Protein AF-X1F2R1-F1 (afdb_monomer)

InterPro domains:
  IPR001034 DeoR-type HTH domain [PF08220] (138-181)
  IPR036388 Winged helix-like DNA-binding domain superfamily [G3DSA:1.10.10.10] (135-193)
  IPR036390 Winged helix DNA-binding domain superfamily [SSF46785] (124-193)
  IPR038475 RecG, C-terminal domain superfamily [G3DSA:3.30.565.60] (49-121)

Secondary structure (DSSP, 8-state):
----EEEEEETTTEEEEEE---HHHHHHHHHHHHHS---TT-------EE-----SS-TTGGGS------SSHHHHHHHHHTTS-SSTT-HHHHHHHHHHHTTPPPPEEEEETTEEEEE--S-S--HHHHHHTT--HHHHHHHHHHHHHS-B-HHHHHHHHT--HHHHHHHHHHHHHTTSEEEE-SSTTT-EEEE-------

Solvent-accessible surface area (backbone atoms only — not comparable to full-atom values): 12188 Å² total; per-residue (Å²): 133,87,83,55,61,53,75,48,76,43,97,80,80,40,77,48,74,50,74,67,59,64,78,79,51,42,60,57,53,49,46,51,68,69,70,48,88,71,57,89,86,68,54,59,62,68,53,72,45,87,70,60,79,71,77,94,62,56,68,76,46,50,68,41,97,51,87,62,81,68,90,51,59,68,63,52,46,52,38,33,78,70,63,78,40,91,57,83,51,44,60,55,34,49,51,35,50,54,24,51,76,70,66,28,42,62,64,44,68,45,82,52,96,60,10,43,32,40,36,41,48,86,52,62,79,40,72,68,56,38,46,73,73,71,46,53,73,68,57,49,52,49,52,53,46,27,71,76,65,58,44,45,34,67,66,56,51,20,66,75,66,74,52,55,71,68,58,39,50,55,54,53,48,52,38,36,75,67,58,53,29,36,84,44,64,93,44,92,92,51,47,30,32,30,70,44,73,74,75,76,79,125

Structure (mmCIF, N/CA/C/O backbone):
data_AF-X1F2R1-F1
#
_entry.id   AF-X1F2R1-F1
#
loop_
_atom_site.group_PDB
_atom_site.id
_atom_site.type_symbol
_atom_site.label_atom_id
_atom_site.label_alt_id
_atom_site.label_comp_id
_atom_site.label_asym_id
_atom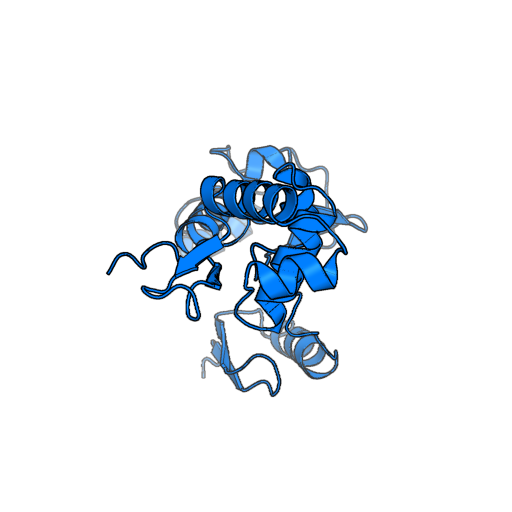_site.label_entity_id
_atom_site.label_seq_id
_atom_site.pdbx_PDB_ins_code
_atom_site.Cartn_x
_atom_site.Cartn_y
_atom_site.Cartn_z
_atom_site.occupancy
_atom_site.B_iso_or_equiv
_atom_site.auth_seq_id
_atom_site.auth_comp_id
_atom_site.auth_asym_id
_atom_site.auth_atom_id
_atom_site.pdbx_PDB_model_num
ATOM 1 N N . LYS A 1 1 ? 10.571 -26.160 -29.462 1.00 36.78 1 LYS A N 1
ATOM 2 C CA . LYS A 1 1 ? 9.268 -26.197 -28.751 1.00 36.78 1 LYS A CA 1
ATOM 3 C C . LYS A 1 1 ? 9.351 -25.134 -27.657 1.00 36.78 1 LYS A C 1
ATOM 5 O O . LYS A 1 1 ? 10.224 -25.232 -26.813 1.00 36.78 1 LYS A O 1
ATOM 10 N N . ASN A 1 2 ? 8.596 -24.044 -27.810 1.00 36.34 2 ASN A N 1
ATOM 11 C CA . ASN A 1 2 ? 8.693 -22.807 -27.026 1.00 36.34 2 ASN A CA 1
ATOM 12 C C . ASN A 1 2 ? 8.153 -22.998 -25.597 1.00 36.34 2 ASN A C 1
ATOM 14 O O . ASN A 1 2 ? 6.954 -22.850 -25.378 1.00 36.34 2 ASN A O 1
ATOM 18 N N . GLU A 1 3 ? 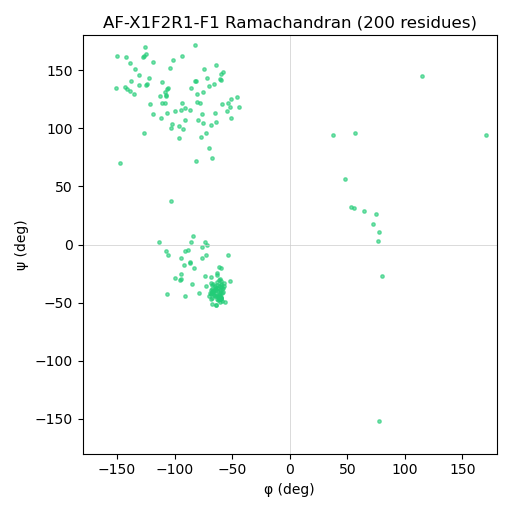9.015 -23.265 -24.620 1.00 43.28 3 GLU A N 1
ATOM 19 C CA . GLU A 1 3 ? 8.673 -23.108 -23.198 1.00 43.28 3 GLU A CA 1
ATOM 20 C C . GLU A 1 3 ? 8.830 -21.630 -22.808 1.00 43.28 3 GLU A C 1
ATOM 22 O O . GLU A 1 3 ? 9.797 -21.224 -22.175 1.00 43.28 3 GLU A O 1
ATOM 27 N N . LYS A 1 4 ? 7.914 -20.783 -23.294 1.00 48.12 4 LYS A N 1
ATOM 28 C CA . LYS A 1 4 ? 7.954 -19.321 -23.086 1.00 48.12 4 LYS A CA 1
ATOM 29 C C . LYS A 1 4 ? 7.283 -18.863 -21.786 1.00 48.12 4 LYS A C 1
ATOM 31 O O . LYS A 1 4 ? 7.526 -17.745 -21.342 1.00 48.12 4 LYS A O 1
ATOM 36 N N . ASN A 1 5 ? 6.478 -19.729 -21.171 1.00 46.34 5 ASN A N 1
ATOM 37 C CA . ASN A 1 5 ? 5.732 -19.442 -19.951 1.00 46.34 5 ASN A CA 1
ATOM 38 C C . ASN A 1 5 ? 5.868 -20.626 -18.995 1.00 46.34 5 ASN A C 1
ATOM 40 O O . ASN A 1 5 ? 5.624 -21.765 -19.394 1.00 46.34 5 ASN A O 1
ATOM 44 N N . ILE A 1 6 ? 6.231 -20.352 -17.743 1.00 50.81 6 ILE A N 1
ATOM 45 C CA . ILE A 1 6 ? 6.282 -21.362 -16.685 1.00 50.81 6 ILE A CA 1
ATOM 46 C C . ILE A 1 6 ? 5.162 -21.041 -15.698 1.00 50.81 6 ILE A C 1
ATOM 48 O O . ILE A 1 6 ? 5.100 -19.938 -15.151 1.00 50.81 6 ILE A O 1
ATOM 52 N N . LYS A 1 7 ? 4.266 -22.010 -15.497 1.00 43.06 7 LYS A N 1
ATOM 53 C CA . LYS A 1 7 ? 3.193 -21.961 -14.501 1.00 43.06 7 LYS A CA 1
ATOM 54 C C . LYS A 1 7 ? 3.523 -22.910 -13.366 1.00 43.06 7 LYS A C 1
ATOM 56 O O . LYS A 1 7 ? 3.789 -24.084 -13.614 1.00 43.06 7 LYS A O 1
ATOM 61 N N . LEU A 1 8 ? 3.482 -22.411 -12.136 1.00 49.03 8 LEU A N 1
ATOM 62 C CA . LEU A 1 8 ? 3.702 -23.214 -10.939 1.00 49.03 8 LEU A CA 1
ATOM 63 C C . LEU A 1 8 ? 2.704 -22.834 -9.851 1.00 49.03 8 LEU A C 1
ATOM 65 O O . LEU A 1 8 ? 2.400 -21.664 -9.632 1.00 49.03 8 LEU A O 1
ATOM 69 N N . ARG A 1 9 ? 2.222 -23.852 -9.139 1.00 41.81 9 ARG A N 1
ATOM 70 C CA . ARG A 1 9 ? 1.360 -23.693 -7.971 1.00 41.81 9 ARG A CA 1
ATOM 71 C C . ARG A 1 9 ? 2.226 -23.756 -6.718 1.00 41.81 9 ARG A C 1
ATOM 73 O O . ARG A 1 9 ? 2.659 -24.831 -6.308 1.00 41.81 9 ARG A O 1
ATOM 80 N N . LEU A 1 10 ? 2.509 -22.595 -6.143 1.00 47.06 10 LEU A N 1
ATOM 81 C CA . LEU A 1 10 ? 3.280 -22.455 -4.914 1.00 47.06 10 LEU A CA 1
ATOM 82 C C . LEU A 1 10 ? 2.372 -22.695 -3.703 1.00 47.06 10 LEU A C 1
ATOM 84 O O . LEU A 1 10 ? 1.213 -22.279 -3.682 1.00 47.06 10 LEU A O 1
ATOM 88 N N . ARG A 1 11 ? 2.908 -23.378 -2.683 1.00 40.41 11 ARG A N 1
ATOM 89 C CA . ARG A 1 11 ? 2.150 -23.779 -1.482 1.00 40.41 11 ARG A CA 1
ATOM 90 C C . ARG A 1 11 ? 1.634 -22.588 -0.663 1.00 40.41 11 ARG A C 1
ATOM 92 O O . ARG A 1 11 ? 0.630 -22.743 0.019 1.00 40.41 11 ARG A O 1
ATOM 99 N N . THR A 1 12 ? 2.303 -21.439 -0.740 1.00 36.34 12 THR A N 1
ATOM 100 C CA . THR A 1 12 ? 1.985 -20.207 0.005 1.00 36.34 12 THR A CA 1
ATOM 101 C C . THR A 1 12 ? 1.354 -19.137 -0.899 1.00 36.34 12 THR A C 1
ATOM 103 O O . THR A 1 12 ? 0.316 -18.567 -0.582 1.00 36.34 12 THR A O 1
ATOM 106 N N . LEU A 1 13 ? 1.896 -18.963 -2.108 1.00 34.78 13 LEU A N 1
ATOM 107 C CA . LEU A 1 13 ? 1.536 -17.871 -3.022 1.00 34.78 13 LEU A CA 1
ATOM 108 C C . LEU A 1 13 ? 0.401 -18.179 -4.021 1.00 34.78 13 LEU A C 1
ATOM 110 O O . LEU A 1 13 ? -0.013 -17.279 -4.751 1.00 34.78 13 LEU A O 1
ATOM 114 N N . GLY A 1 14 ? -0.112 -19.412 -4.081 1.00 47.28 14 GLY A N 1
ATOM 115 C CA . GLY A 1 14 ? -1.098 -19.811 -5.093 1.00 47.28 14 GLY A CA 1
ATOM 116 C C . GLY A 1 14 ? -0.468 -20.081 -6.467 1.00 47.28 14 GLY A C 1
ATOM 117 O O . GLY A 1 14 ? 0.673 -20.530 -6.553 1.00 47.28 14 GLY A O 1
ATOM 118 N N . GLU A 1 15 ? -1.214 -19.885 -7.558 1.00 35.72 15 GLU A N 1
ATOM 119 C CA . GLU A 1 15 ? -0.719 -20.127 -8.923 1.00 35.72 15 GLU A CA 1
ATOM 120 C C . GLU A 1 15 ? 0.008 -18.886 -9.460 1.00 35.72 15 GLU A C 1
ATOM 122 O O . GLU A 1 15 ? -0.591 -17.825 -9.626 1.00 35.72 15 GLU A O 1
ATOM 127 N N . VAL A 1 16 ? 1.311 -19.013 -9.711 1.00 42.41 16 VAL A N 1
ATOM 128 C CA . VAL A 1 16 ? 2.155 -17.945 -10.254 1.00 42.41 16 VAL A CA 1
ATOM 129 C C . VAL A 1 16 ? 2.514 -18.300 -11.695 1.00 42.41 16 VAL A C 1
ATOM 131 O O . VAL A 1 16 ? 3.087 -19.358 -11.969 1.00 42.41 16 VAL A O 1
ATOM 134 N N . GLU A 1 17 ? 2.162 -17.411 -12.624 1.00 39.84 17 GLU A N 1
ATOM 135 C CA . GLU A 1 17 ? 2.524 -17.514 -14.038 1.00 39.84 17 GLU A CA 1
ATOM 136 C C . GLU A 1 17 ? 3.603 -16.481 -14.364 1.00 39.84 17 GLU A C 1
ATOM 138 O O . GLU A 1 17 ? 3.353 -15.275 -14.353 1.00 39.84 17 GLU A O 1
ATOM 143 N N . LEU A 1 18 ? 4.805 -16.960 -14.681 1.00 41.75 18 LEU A N 1
ATOM 144 C CA . LEU A 1 18 ? 5.893 -16.114 -15.158 1.00 41.75 18 LEU A CA 1
ATOM 145 C C . LEU A 1 18 ? 5.888 -16.132 -16.686 1.00 41.75 18 LEU A C 1
ATOM 147 O O . LEU A 1 18 ? 6.106 -17.177 -17.309 1.00 41.75 18 LEU A O 1
ATOM 151 N N . LYS A 1 19 ? 5.629 -14.966 -17.284 1.00 37.22 19 LYS A N 1
ATOM 152 C CA . LYS A 1 19 ? 5.654 -14.773 -18.737 1.00 37.22 19 LYS A CA 1
ATOM 153 C C . LYS A 1 19 ? 6.976 -14.129 -19.137 1.00 37.22 19 LYS A C 1
ATOM 155 O O . LYS A 1 19 ? 7.235 -12.994 -18.759 1.00 37.22 19 LYS A O 1
ATOM 160 N N . TYR A 1 20 ? 7.771 -14.878 -19.904 1.00 45.19 20 TYR A N 1
ATOM 161 C CA . TYR A 1 20 ? 9.087 -14.509 -20.436 1.00 45.19 20 TYR A CA 1
ATOM 162 C C . TYR A 1 20 ? 10.142 -14.086 -19.403 1.00 45.19 20 TYR A C 1
ATOM 164 O O . TYR A 1 20 ? 10.301 -12.918 -19.063 1.00 45.19 20 TYR A O 1
ATOM 172 N N . ILE A 1 21 ? 10.964 -15.059 -19.014 1.00 43.41 21 ILE A N 1
ATOM 173 C CA . ILE A 1 21 ? 12.257 -14.850 -18.356 1.00 43.41 21 ILE A CA 1
ATOM 174 C C . ILE A 1 21 ? 13.299 -15.578 -19.209 1.00 43.41 21 ILE A C 1
ATOM 176 O O . ILE A 1 21 ? 13.029 -16.683 -19.686 1.00 43.41 21 ILE A O 1
ATOM 180 N N . SER A 1 22 ? 14.467 -14.963 -19.431 1.00 38.56 22 SER A N 1
ATOM 181 C CA . SER A 1 22 ? 15.616 -15.625 -20.066 1.00 38.56 22 SER A CA 1
ATOM 182 C C . SER A 1 22 ? 15.811 -17.010 -19.440 1.00 38.56 22 SER A C 1
ATOM 184 O O . SER A 1 22 ? 15.851 -17.143 -18.217 1.00 38.56 22 SER A O 1
ATOM 186 N N . THR A 1 23 ? 15.878 -18.061 -20.257 1.00 40.12 23 THR A N 1
ATOM 187 C CA . THR A 1 23 ? 15.798 -19.461 -19.802 1.00 40.12 23 THR A CA 1
ATOM 188 C C . THR A 1 23 ? 16.899 -19.857 -18.812 1.00 40.12 23 THR A C 1
ATOM 190 O O . THR A 1 23 ? 16.720 -20.818 -18.065 1.00 40.12 23 THR A O 1
ATOM 193 N N . SER A 1 24 ? 18.014 -19.118 -18.774 1.00 41.91 24 SER A N 1
ATOM 194 C CA . SER A 1 24 ? 19.088 -19.274 -17.783 1.00 41.91 24 SER A CA 1
ATOM 195 C C . SER A 1 24 ? 18.699 -18.772 -16.389 1.00 41.91 24 SER A C 1
ATOM 197 O O . SER A 1 24 ? 19.061 -19.386 -15.387 1.00 41.91 24 SER A O 1
ATOM 199 N N . ASP A 1 25 ? 17.915 -17.698 -16.320 1.00 50.62 25 ASP A N 1
ATOM 200 C CA . ASP A 1 25 ? 17.566 -17.021 -15.070 1.00 50.62 25 ASP A CA 1
ATOM 201 C C . ASP A 1 25 ? 16.245 -17.530 -14.506 1.00 50.62 25 ASP A C 1
ATOM 203 O O . ASP A 1 25 ? 16.053 -17.520 -13.295 1.00 50.62 25 ASP A O 1
ATOM 207 N N . ALA A 1 26 ? 15.357 -18.054 -15.358 1.00 46.44 26 ALA A N 1
ATOM 208 C CA . ALA A 1 26 ? 14.052 -18.556 -14.944 1.00 46.44 26 ALA A CA 1
ATOM 209 C C . ALA A 1 26 ? 14.174 -19.675 -13.902 1.00 46.44 26 ALA A C 1
ATOM 211 O O . ALA A 1 26 ? 13.533 -19.611 -12.863 1.00 46.44 26 ALA A O 1
ATOM 212 N N . LYS A 1 27 ? 15.031 -20.680 -14.130 1.00 49.00 27 LYS A N 1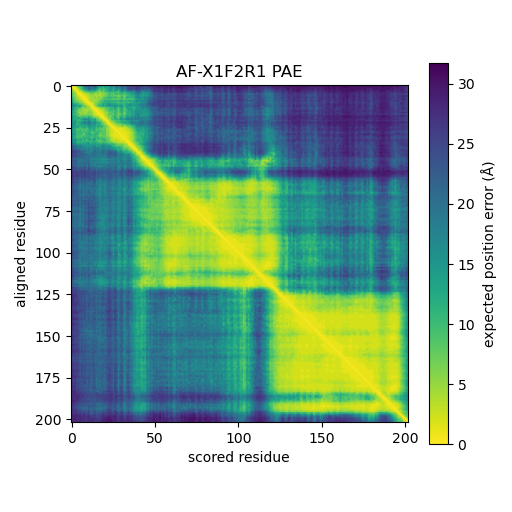
ATOM 213 C CA . LYS A 1 27 ? 15.211 -21.799 -13.185 1.00 49.00 27 LYS A CA 1
ATOM 214 C C . LYS A 1 27 ? 15.876 -21.363 -11.879 1.00 49.00 27 LYS A C 1
ATOM 216 O O . LYS A 1 27 ? 15.466 -21.819 -10.818 1.00 49.00 27 LYS A O 1
ATOM 221 N N . SER A 1 28 ? 16.858 -20.468 -11.953 1.00 48.78 28 SER A N 1
ATOM 222 C CA . SER A 1 28 ? 17.550 -19.907 -10.785 1.00 48.78 28 SER A CA 1
ATOM 223 C C . SER A 1 28 ? 16.603 -19.055 -9.936 1.00 48.78 28 SER A C 1
ATOM 225 O O . SER A 1 28 ? 16.538 -19.217 -8.723 1.00 48.78 28 SER A O 1
ATOM 227 N N . PHE A 1 29 ? 15.792 -18.219 -10.585 1.00 48.44 29 PHE A N 1
ATOM 228 C CA . PHE A 1 29 ? 14.768 -17.397 -9.948 1.00 48.44 29 PHE A CA 1
ATOM 229 C C . PHE A 1 29 ? 13.642 -18.249 -9.347 1.00 48.44 29 PHE A C 1
ATOM 231 O O . PHE A 1 29 ? 13.205 -18.012 -8.226 1.00 48.44 29 PHE A O 1
ATOM 238 N N . LEU A 1 30 ? 13.219 -19.304 -10.049 1.00 54.47 30 LEU A N 1
ATOM 239 C CA . LEU A 1 30 ? 12.244 -20.274 -9.548 1.00 54.47 30 LEU A CA 1
ATOM 240 C C . LEU A 1 30 ? 12.766 -21.056 -8.339 1.00 54.47 30 LEU A C 1
ATOM 242 O O . LEU A 1 30 ? 12.000 -21.317 -7.416 1.00 54.47 30 LEU A O 1
ATOM 246 N N . LYS A 1 31 ? 14.060 -21.397 -8.322 1.00 51.47 31 LYS A N 1
ATOM 247 C CA . LYS A 1 31 ? 14.711 -22.053 -7.186 1.00 51.47 31 LYS A CA 1
ATOM 248 C C . LYS A 1 31 ? 14.681 -21.153 -5.947 1.00 51.47 31 LYS A C 1
ATOM 250 O O . LYS A 1 31 ? 14.222 -21.609 -4.905 1.00 51.47 31 LYS A O 1
ATOM 255 N N . ILE A 1 32 ? 15.027 -19.870 -6.101 1.00 52.06 32 ILE A N 1
ATOM 256 C CA . ILE A 1 32 ? 14.926 -18.848 -5.040 1.00 52.06 32 ILE A CA 1
ATOM 257 C C . ILE A 1 32 ? 13.489 -18.762 -4.503 1.00 52.06 32 ILE A C 1
ATOM 259 O O . ILE A 1 32 ? 13.277 -18.887 -3.301 1.00 52.06 32 ILE A O 1
ATOM 263 N N . LEU A 1 33 ? 12.491 -18.662 -5.391 1.00 48.62 33 LEU A N 1
ATOM 264 C CA . LEU A 1 33 ? 11.073 -18.604 -5.006 1.00 48.62 33 LEU A CA 1
ATOM 265 C C . LEU A 1 33 ? 10.562 -19.867 -4.289 1.00 48.62 33 LEU A C 1
ATOM 267 O O . LEU A 1 33 ? 9.562 -19.797 -3.576 1.00 48.62 33 LEU A O 1
ATOM 271 N N . SER A 1 34 ? 11.195 -21.022 -4.515 1.00 51.19 34 SER A N 1
ATOM 272 C CA . SER A 1 34 ? 10.787 -22.311 -3.939 1.00 51.19 34 SER A CA 1
ATOM 273 C C . SER A 1 34 ? 11.512 -22.685 -2.643 1.00 51.19 34 SER A C 1
ATOM 275 O O . SER A 1 34 ? 10.942 -23.403 -1.822 1.00 51.19 34 SER A O 1
ATOM 277 N N . GLU A 1 35 ? 12.759 -22.234 -2.473 1.00 46.59 35 GLU A N 1
ATOM 278 C CA . GLU A 1 35 ? 13.626 -22.591 -1.343 1.00 46.59 35 GLU A CA 1
ATOM 279 C C . GLU A 1 35 ? 13.571 -21.557 -0.215 1.00 46.59 35 GLU A C 1
ATOM 281 O O . GLU A 1 35 ? 13.688 -21.923 0.957 1.00 46.59 35 GLU A O 1
ATOM 286 N N . GLU A 1 36 ? 13.330 -20.280 -0.524 1.00 44.38 36 GLU A N 1
ATOM 287 C CA . GLU A 1 36 ? 13.069 -19.292 0.514 1.00 44.38 36 GLU A CA 1
ATOM 288 C C . GLU A 1 36 ? 11.648 -19.465 1.059 1.00 44.38 36 GLU A C 1
ATOM 290 O O . GLU A 1 36 ? 10.665 -19.519 0.317 1.00 44.38 36 GLU A O 1
ATOM 295 N N . LYS A 1 37 ? 11.516 -19.502 2.392 1.00 37.38 37 LYS A N 1
ATOM 296 C CA . LYS A 1 37 ? 10.236 -19.250 3.066 1.00 37.38 37 LYS A CA 1
ATOM 297 C C . LYS A 1 37 ? 9.871 -17.781 2.852 1.00 37.38 37 LYS A C 1
ATOM 299 O O . LYS A 1 37 ? 9.997 -16.963 3.758 1.00 37.38 37 LYS A O 1
ATOM 304 N N . LEU A 1 38 ? 9.436 -17.451 1.642 1.00 42.88 38 LEU A N 1
ATOM 305 C CA . LEU A 1 38 ? 8.847 -16.165 1.327 1.00 42.88 38 LEU A CA 1
ATOM 306 C C . LEU A 1 38 ? 7.557 -16.054 2.134 1.00 42.88 38 LEU A C 1
ATOM 308 O O . LEU A 1 38 ? 6.563 -16.731 1.870 1.00 42.88 38 LEU A O 1
ATOM 312 N N . SER A 1 39 ? 7.624 -15.238 3.182 1.00 38.16 39 SER A N 1
ATOM 313 C CA . SER A 1 39 ? 6.464 -14.782 3.931 1.00 38.16 39 SER A CA 1
ATOM 314 C C . SER A 1 39 ? 5.449 -14.216 2.938 1.00 38.16 39 SER A C 1
ATOM 316 O O . SER A 1 39 ? 5.767 -13.298 2.183 1.00 38.16 39 SER A O 1
ATOM 318 N N . ASP A 1 40 ? 4.212 -14.718 2.968 1.00 39.25 40 ASP A N 1
ATOM 319 C CA . ASP A 1 40 ? 3.090 -14.244 2.137 1.00 39.25 40 ASP A CA 1
ATOM 320 C C . ASP A 1 40 ? 2.822 -12.728 2.243 1.00 39.25 40 ASP A C 1
ATOM 322 O O . ASP A 1 40 ? 2.009 -12.177 1.494 1.00 39.25 40 ASP A O 1
ATOM 326 N N . ARG A 1 41 ? 3.490 -12.051 3.185 1.00 40.19 41 ARG A N 1
ATOM 327 C CA . ARG A 1 41 ? 3.261 -10.669 3.600 1.00 40.19 41 ARG A CA 1
ATOM 328 C C . ARG A 1 41 ? 4.156 -9.638 2.903 1.00 40.19 41 ARG A C 1
ATOM 330 O O . ARG A 1 41 ? 3.841 -8.457 3.006 1.00 40.19 41 ARG A O 1
ATOM 337 N N . GLU A 1 42 ? 5.203 -10.042 2.182 1.00 41.97 42 GLU A N 1
ATOM 338 C CA . GLU A 1 42 ? 6.184 -9.119 1.582 1.00 41.97 42 GLU A CA 1
ATOM 339 C C . GLU A 1 42 ? 6.716 -9.675 0.258 1.00 41.97 42 GLU A C 1
ATOM 341 O O . GLU A 1 42 ? 7.857 -10.114 0.150 1.00 41.97 42 GLU A O 1
ATOM 346 N N . PHE A 1 43 ? 5.889 -9.705 -0.784 1.00 44.34 43 PHE A N 1
ATOM 347 C CA . PHE A 1 43 ? 6.451 -9.970 -2.103 1.00 44.34 43 PHE A CA 1
ATOM 348 C C . PHE A 1 43 ? 7.143 -8.702 -2.593 1.00 44.34 43 PHE A C 1
ATOM 350 O O . PHE A 1 43 ? 6.454 -7.723 -2.849 1.00 44.34 43 PHE A O 1
ATOM 357 N N . VAL A 1 44 ? 8.471 -8.738 -2.704 1.00 47.91 44 VAL A N 1
ATOM 358 C CA . VAL A 1 44 ? 9.310 -7.747 -3.382 1.00 47.91 44 VAL A CA 1
ATOM 359 C C . VAL A 1 44 ? 9.899 -8.435 -4.612 1.00 47.91 44 VAL A C 1
ATOM 361 O O . VAL A 1 44 ? 10.773 -9.290 -4.479 1.00 47.91 44 VAL A O 1
ATOM 364 N N . ILE A 1 45 ? 9.462 -8.079 -5.826 1.00 52.38 45 ILE A N 1
ATOM 365 C CA . ILE A 1 45 ? 10.216 -8.484 -7.025 1.00 52.38 45 ILE A CA 1
ATOM 366 C C . ILE A 1 45 ? 11.431 -7.575 -7.133 1.00 52.38 45 ILE A C 1
ATOM 368 O O . ILE A 1 45 ? 11.338 -6.519 -7.749 1.00 52.38 45 ILE A O 1
ATOM 372 N N . LYS A 1 46 ? 12.564 -7.997 -6.572 1.00 51.06 46 LYS A N 1
ATOM 373 C CA . LYS A 1 46 ? 13.842 -7.310 -6.763 1.00 51.06 46 LYS A CA 1
ATOM 374 C C . LYS A 1 46 ? 14.442 -7.700 -8.110 1.00 51.06 46 LYS A C 1
ATOM 376 O O . LYS A 1 46 ? 14.949 -8.806 -8.284 1.00 51.06 46 LYS A O 1
ATOM 381 N N . ILE A 1 47 ? 14.417 -6.774 -9.062 1.00 56.06 47 ILE A N 1
ATOM 382 C CA . ILE A 1 47 ? 15.176 -6.902 -10.311 1.00 56.06 47 ILE A CA 1
ATOM 383 C C . ILE A 1 47 ? 16.514 -6.206 -10.098 1.00 56.06 47 ILE A C 1
ATOM 385 O O . ILE A 1 47 ? 16.558 -4.985 -10.174 1.00 56.06 47 ILE A O 1
ATOM 389 N N . LEU A 1 48 ? 17.576 -6.965 -9.809 1.00 48.34 48 LEU A N 1
ATOM 390 C CA . LEU A 1 48 ? 18.929 -6.426 -9.655 1.00 48.34 48 LEU A CA 1
ATOM 391 C C . LEU A 1 48 ? 19.667 -6.459 -10.995 1.00 48.34 48 LEU A C 1
ATOM 393 O O . LEU A 1 48 ? 19.948 -7.529 -11.533 1.00 48.34 48 LEU A O 1
ATOM 397 N N . HIS A 1 49 ? 20.034 -5.289 -11.510 1.00 58.44 49 HIS A N 1
ATOM 398 C CA . HIS A 1 49 ? 20.965 -5.196 -12.632 1.00 58.44 49 HIS A CA 1
ATOM 399 C C . HIS A 1 49 ? 22.342 -4.770 -12.123 1.00 58.44 49 HIS A C 1
ATOM 401 O O . HIS A 1 49 ? 22.569 -3.584 -11.875 1.00 58.44 49 HIS A O 1
ATOM 407 N N . ASN A 1 50 ? 23.257 -5.734 -11.970 1.00 50.28 50 ASN A N 1
ATOM 408 C CA . ASN A 1 50 ? 24.650 -5.487 -11.591 1.00 50.28 50 ASN A CA 1
ATOM 409 C C . ASN A 1 50 ? 25.381 -4.806 -12.743 1.00 50.28 50 ASN A C 1
ATOM 411 O O . ASN A 1 50 ? 25.990 -5.500 -13.542 1.00 50.28 50 ASN A O 1
ATOM 415 N N . GLN A 1 51 ? 25.240 -3.483 -12.842 1.00 52.31 51 GLN A N 1
ATOM 416 C CA . GLN A 1 51 ? 26.164 -2.484 -13.393 1.00 52.31 51 GLN A CA 1
ATOM 417 C C . GLN A 1 51 ? 25.389 -1.159 -13.476 1.00 52.31 51 GLN A C 1
ATOM 419 O O . GLN A 1 51 ? 24.732 -0.904 -14.485 1.00 52.31 51 GLN A O 1
ATOM 424 N N . LEU A 1 52 ? 25.465 -0.270 -12.488 1.00 52.50 52 LEU A N 1
ATOM 425 C CA . LEU A 1 52 ? 25.022 1.120 -12.643 1.00 52.50 52 LEU A CA 1
ATOM 426 C C . LEU A 1 52 ? 26.196 1.983 -13.109 1.00 52.50 52 LEU A C 1
ATOM 428 O O . LEU A 1 52 ? 27.105 2.296 -12.352 1.00 52.50 52 LEU A O 1
ATOM 432 N N . ILE A 1 53 ? 26.185 2.397 -14.378 1.00 50.59 53 ILE A N 1
ATOM 433 C CA . ILE A 1 53 ? 27.031 3.508 -14.828 1.00 50.59 53 ILE A CA 1
ATOM 434 C C . ILE A 1 53 ? 26.125 4.731 -14.771 1.00 50.59 53 ILE A C 1
ATOM 436 O O . ILE A 1 53 ? 25.384 4.966 -15.720 1.00 50.59 53 ILE A O 1
ATOM 440 N N . LYS A 1 54 ? 26.146 5.423 -13.624 1.00 54.72 54 LYS A N 1
ATOM 441 C CA . LYS A 1 54 ? 25.544 6.743 -13.358 1.00 54.72 54 LYS A CA 1
ATOM 442 C C . LYS A 1 54 ? 24.183 6.963 -14.042 1.00 54.72 54 LYS A C 1
ATOM 444 O O . LYS A 1 54 ? 24.161 7.409 -15.196 1.00 54.72 54 LYS A O 1
ATOM 449 N N . PRO A 1 55 ? 23.048 6.700 -13.370 1.00 57.97 55 PRO A N 1
ATOM 450 C CA . PRO A 1 55 ? 21.757 6.996 -13.969 1.00 57.97 55 PRO A CA 1
ATOM 451 C C . PRO A 1 55 ? 21.700 8.496 -14.299 1.00 57.97 55 PRO A C 1
ATOM 453 O O . PRO A 1 55 ? 21.882 9.349 -13.437 1.00 57.97 55 PRO 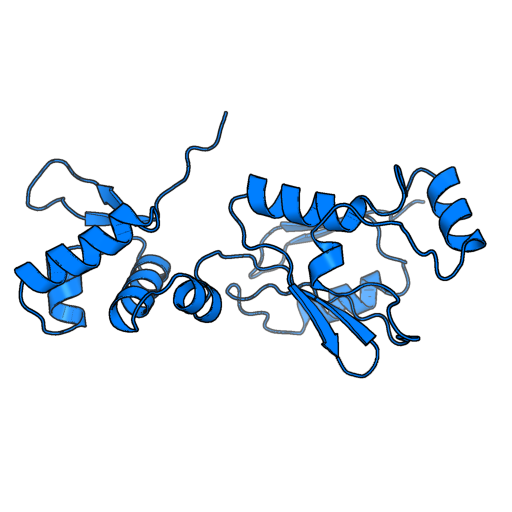A O 1
ATOM 456 N N . LYS A 1 56 ? 21.492 8.828 -15.579 1.00 64.94 56 LYS A N 1
ATOM 457 C CA . LYS A 1 56 ? 21.316 10.219 -16.047 1.00 64.94 56 LYS A CA 1
ATOM 458 C C . LYS A 1 56 ? 19.961 10.816 -15.634 1.00 64.94 56 LYS A C 1
ATOM 460 O O . LYS A 1 56 ? 19.663 11.943 -16.007 1.00 64.94 56 LYS A O 1
ATOM 465 N N . ILE A 1 57 ? 19.141 10.027 -14.945 1.00 69.06 57 ILE A N 1
ATOM 466 C CA . ILE A 1 57 ? 17.761 10.299 -14.552 1.00 69.06 57 ILE A CA 1
ATOM 467 C C . ILE A 1 57 ? 17.649 9.979 -13.066 1.00 69.06 57 ILE A C 1
ATOM 469 O O . ILE A 1 57 ? 18.175 8.961 -12.614 1.00 69.06 57 ILE A O 1
ATOM 473 N N . ASN A 1 58 ? 16.958 10.832 -12.318 1.00 78.94 58 ASN A N 1
ATOM 474 C CA . ASN A 1 58 ? 16.687 10.587 -10.904 1.00 78.94 58 ASN A CA 1
ATOM 475 C C . ASN A 1 58 ? 15.604 9.499 -10.729 1.00 78.94 58 ASN A C 1
ATOM 477 O O . ASN A 1 58 ? 14.696 9.378 -11.545 1.00 78.94 58 ASN A O 1
ATOM 481 N N . PHE A 1 59 ? 15.625 8.732 -9.640 1.00 79.31 59 PHE A N 1
ATOM 482 C CA . PHE A 1 59 ? 14.601 7.715 -9.365 1.00 79.31 59 PHE A CA 1
ATOM 483 C C . PHE A 1 59 ? 13.176 8.278 -9.313 1.00 79.31 59 PHE A C 1
ATOM 485 O O . PHE A 1 59 ? 12.241 7.627 -9.774 1.00 79.31 59 PHE A O 1
ATOM 492 N N . GLU A 1 60 ? 13.011 9.514 -8.842 1.00 79.69 60 GLU A N 1
ATOM 493 C CA . GLU A 1 60 ? 11.720 10.215 -8.867 1.00 79.69 60 GLU A CA 1
ATOM 494 C C . GLU A 1 60 ? 11.252 10.571 -10.287 1.00 79.69 60 GLU A C 1
ATOM 496 O O . GLU A 1 60 ? 10.053 10.647 -10.556 1.00 79.69 60 GLU A O 1
ATOM 501 N N . GLU A 1 61 ? 12.179 10.765 -11.226 1.00 81.81 61 GLU A N 1
ATOM 502 C CA . GLU A 1 61 ? 11.840 11.048 -12.622 1.00 81.81 61 GLU A CA 1
ATOM 503 C C . GLU A 1 61 ? 11.317 9.803 -13.340 1.00 81.81 61 GLU A C 1
ATOM 505 O O . GLU A 1 61 ? 10.481 9.950 -14.221 1.00 81.81 61 GLU A O 1
ATOM 510 N N . LEU A 1 62 ? 11.700 8.586 -12.921 1.00 82.12 62 LEU A N 1
ATOM 511 C CA . LEU A 1 62 ? 11.184 7.328 -13.491 1.00 82.12 62 LEU A CA 1
ATOM 512 C C . LEU A 1 62 ? 9.668 7.159 -13.318 1.00 82.12 62 LEU A C 1
ATOM 514 O O . LEU A 1 62 ? 9.049 6.363 -14.024 1.00 82.12 62 LEU A O 1
ATOM 518 N N . LYS A 1 63 ? 9.072 7.902 -12.380 1.00 83.50 63 LYS A N 1
ATOM 519 C CA . LYS A 1 63 ? 7.628 7.917 -12.115 1.00 83.50 63 LYS A CA 1
ATOM 520 C C . LYS A 1 63 ? 6.861 8.935 -12.961 1.00 83.50 63 LYS A C 1
ATOM 522 O O . LYS A 1 63 ? 5.640 9.015 -12.853 1.00 83.50 63 LYS A O 1
ATOM 527 N N . LYS A 1 64 ? 7.555 9.746 -13.760 1.00 84.56 64 LYS A N 1
ATOM 528 C CA . LYS A 1 64 ? 6.983 10.837 -14.557 1.00 84.56 64 LYS A CA 1
ATOM 529 C C . LYS A 1 64 ? 7.388 10.684 -16.023 1.00 84.56 64 LYS A C 1
ATOM 531 O O . LYS A 1 64 ? 8.356 9.991 -16.314 1.00 84.56 64 LYS A O 1
ATOM 536 N N . PRO A 1 65 ? 6.694 11.343 -16.964 1.00 82.25 65 PRO A N 1
ATOM 537 C CA . PRO A 1 65 ? 7.161 11.435 -18.343 1.00 82.25 65 PRO A CA 1
ATOM 538 C C . PRO A 1 65 ? 8.604 11.946 -18.411 1.00 82.25 65 PRO A C 1
ATOM 540 O O . PRO A 1 65 ? 8.895 13.066 -17.993 1.00 82.25 65 PRO A O 1
ATOM 543 N N . HIS A 1 66 ? 9.506 11.121 -18.940 1.00 81.06 66 HIS A N 1
ATOM 544 C CA . HIS A 1 66 ? 10.924 11.439 -19.067 1.00 81.06 66 HIS A CA 1
ATOM 545 C C . HIS A 1 66 ? 11.472 10.964 -20.418 1.00 81.06 66 HIS A C 1
ATOM 547 O O . HIS A 1 66 ? 10.944 10.044 -21.046 1.00 81.06 66 HIS A O 1
ATOM 553 N N . LYS A 1 67 ? 12.569 11.577 -20.883 1.00 78.25 67 LYS A N 1
ATOM 554 C CA . LYS A 1 67 ? 13.280 11.072 -22.067 1.00 78.25 67 LYS A CA 1
ATOM 555 C C . LYS A 1 67 ? 13.883 9.709 -21.747 1.00 78.25 67 LYS A C 1
ATOM 557 O O . LYS A 1 67 ? 14.432 9.508 -20.668 1.00 78.25 67 LYS A O 1
ATOM 562 N N . SER A 1 68 ? 13.801 8.767 -22.680 1.00 75.75 68 SER A N 1
ATOM 563 C CA . SER A 1 68 ? 14.476 7.481 -22.518 1.00 75.75 68 SER A CA 1
ATOM 564 C C . SER A 1 68 ? 15.952 7.623 -22.887 1.00 75.75 68 SER A C 1
ATOM 566 O O . SER A 1 68 ? 16.272 8.022 -24.006 1.00 75.75 68 SER A O 1
ATOM 568 N N . TYR A 1 69 ? 16.854 7.290 -21.962 1.00 77.50 69 TYR A N 1
ATOM 569 C CA . TYR A 1 69 ? 18.279 7.149 -22.266 1.00 77.50 69 TYR A CA 1
ATOM 570 C C . TYR A 1 69 ? 18.621 5.667 -22.372 1.00 77.50 69 TYR A C 1
ATOM 572 O O . TYR A 1 69 ? 18.736 4.960 -21.372 1.00 77.50 69 TYR A O 1
ATOM 580 N N . LEU A 1 70 ? 18.774 5.197 -23.608 1.00 77.06 70 LEU A N 1
ATOM 581 C CA . LEU A 1 70 ? 19.113 3.810 -23.897 1.00 77.06 70 LEU A CA 1
ATOM 582 C C . LEU A 1 70 ? 20.603 3.583 -23.655 1.00 77.06 70 LEU A C 1
ATOM 584 O O . LEU A 1 70 ? 21.447 4.214 -24.287 1.00 77.06 70 LEU A O 1
ATOM 588 N N . ARG A 1 71 ? 20.929 2.649 -22.762 1.00 73.00 71 ARG A N 1
ATOM 589 C CA . ARG A 1 71 ? 22.324 2.271 -22.506 1.00 73.00 71 ARG A CA 1
ATOM 590 C C . ARG A 1 71 ? 22.950 1.556 -23.699 1.00 73.00 71 ARG A C 1
ATOM 592 O O . ARG A 1 71 ? 24.092 1.822 -24.051 1.00 73.00 71 ARG A O 1
ATOM 599 N N . ASN A 1 72 ? 22.190 0.649 -24.305 1.00 79.81 72 ASN A N 1
ATOM 600 C CA . ASN A 1 72 ? 22.567 -0.048 -25.524 1.00 79.81 72 ASN A CA 1
ATOM 601 C C . ASN A 1 72 ? 21.438 0.119 -26.556 1.00 79.81 72 ASN A C 1
ATOM 603 O O . ASN A 1 72 ? 20.453 -0.624 -26.504 1.00 79.81 72 ASN A O 1
ATOM 607 N N . PRO A 1 73 ? 21.554 1.101 -27.469 1.00 82.88 73 PRO A N 1
ATOM 608 C CA . PRO A 1 73 ? 20.540 1.363 -28.486 1.00 82.88 73 PRO A CA 1
ATOM 609 C C . PRO A 1 73 ? 20.291 0.175 -29.418 1.00 82.88 73 PRO A C 1
ATOM 611 O O . PRO A 1 73 ? 19.162 -0.018 -29.849 1.00 82.88 73 PRO A O 1
ATOM 614 N N . ILE A 1 74 ? 21.310 -0.646 -29.697 1.00 83.06 74 ILE A N 1
ATOM 615 C CA . ILE A 1 74 ? 21.190 -1.806 -30.592 1.00 83.06 74 ILE A CA 1
ATOM 616 C C . ILE A 1 74 ? 20.289 -2.860 -29.954 1.00 83.06 74 ILE A C 1
ATOM 618 O O . ILE A 1 74 ? 19.312 -3.282 -30.564 1.00 83.06 74 ILE A O 1
ATOM 622 N N . ILE A 1 75 ? 20.574 -3.238 -28.704 1.00 80.12 75 ILE A N 1
ATOM 623 C CA . ILE A 1 75 ? 19.752 -4.204 -27.964 1.00 80.12 75 ILE A CA 1
ATOM 624 C C . ILE A 1 75 ? 18.319 -3.679 -27.827 1.00 80.12 75 ILE A C 1
ATOM 626 O O . ILE A 1 75 ? 17.365 -4.400 -28.109 1.00 80.12 75 ILE A O 1
ATOM 630 N N . ALA A 1 76 ? 18.161 -2.410 -27.446 1.00 78.19 76 ALA A N 1
ATOM 631 C CA . ALA A 1 76 ? 16.850 -1.783 -27.324 1.00 78.19 76 ALA A CA 1
ATOM 632 C C . ALA A 1 76 ? 16.071 -1.801 -28.649 1.00 78.19 76 ALA A C 1
ATOM 634 O O . ALA A 1 76 ? 14.882 -2.109 -28.652 1.00 78.19 76 ALA A O 1
ATOM 635 N N . ASN A 1 77 ? 16.741 -1.537 -29.774 1.00 83.69 77 ASN A N 1
ATOM 636 C CA . ASN A 1 77 ? 16.124 -1.586 -31.094 1.00 83.69 77 ASN A CA 1
ATOM 637 C C . ASN A 1 77 ? 15.726 -3.015 -31.491 1.00 83.69 77 ASN A C 1
ATOM 639 O O . ASN A 1 77 ? 14.650 -3.214 -32.040 1.00 83.69 77 ASN A O 1
ATOM 643 N N . VAL A 1 78 ? 16.532 -4.029 -31.158 1.00 88.12 78 VAL A N 1
ATOM 644 C CA . VAL A 1 78 ? 16.157 -5.439 -31.372 1.00 88.12 78 VAL A CA 1
ATOM 645 C C . VAL A 1 78 ? 14.877 -5.786 -30.607 1.00 88.12 78 VAL A C 1
ATOM 647 O O . VAL A 1 78 ? 13.967 -6.374 -31.184 1.00 88.12 78 VAL A O 1
ATOM 650 N N . PHE A 1 79 ? 14.761 -5.386 -29.337 1.00 80.62 79 PHE A N 1
ATOM 651 C CA . PHE A 1 79 ? 13.543 -5.618 -28.551 1.00 80.62 79 PHE A CA 1
ATOM 652 C C . PHE A 1 79 ? 12.336 -4.817 -29.057 1.00 80.62 79 PHE A C 1
ATOM 654 O O . PHE A 1 79 ? 11.216 -5.324 -29.011 1.00 80.62 79 PHE A O 1
ATOM 661 N N . TYR A 1 80 ? 12.557 -3.602 -29.563 1.00 79.94 80 TYR A N 1
ATOM 662 C CA . TYR A 1 80 ? 11.524 -2.793 -30.210 1.00 79.94 80 TYR A CA 1
ATOM 663 C C . TYR A 1 80 ? 10.998 -3.460 -31.485 1.00 79.94 80 TYR A C 1
ATOM 665 O O . TYR A 1 80 ? 9.804 -3.715 -31.601 1.00 79.94 80 TYR A O 1
ATOM 673 N N . LEU A 1 81 ? 11.893 -3.846 -32.400 1.00 83.06 81 LEU A N 1
ATOM 674 C CA . LEU A 1 81 ? 11.536 -4.525 -33.650 1.00 83.06 81 LEU A CA 1
ATOM 675 C C . LEU A 1 81 ? 10.885 -5.893 -33.413 1.00 83.06 81 LEU A C 1
ATOM 677 O O . LEU A 1 81 ? 10.016 -6.307 -34.174 1.00 83.06 81 LEU A O 1
ATOM 681 N N . ALA A 1 82 ? 11.275 -6.588 -32.344 1.00 85.19 82 ALA A N 1
ATOM 682 C CA . ALA A 1 82 ? 10.652 -7.840 -31.928 1.00 85.19 82 ALA A CA 1
ATOM 683 C C . ALA A 1 82 ? 9.282 -7.655 -31.237 1.00 85.19 82 ALA A C 1
ATOM 685 O O . ALA A 1 82 ? 8.657 -8.649 -30.870 1.00 85.19 82 ALA A O 1
ATOM 686 N N . GLY A 1 83 ? 8.818 -6.414 -31.041 1.00 78.62 83 GLY A N 1
ATOM 687 C CA . GLY A 1 83 ? 7.525 -6.095 -30.432 1.00 78.62 83 GLY A CA 1
ATOM 688 C C . GLY A 1 83 ? 7.481 -6.213 -28.905 1.00 78.62 83 GLY A C 1
ATOM 689 O O . GLY A 1 83 ? 6.401 -6.163 -28.326 1.00 78.62 83 GLY A O 1
ATOM 690 N N . TYR A 1 84 ? 8.626 -6.367 -28.230 1.00 74.12 84 TYR A N 1
ATOM 691 C CA . TYR A 1 84 ? 8.693 -6.401 -26.761 1.00 74.12 84 TYR A CA 1
ATOM 692 C C . TYR A 1 84 ? 8.729 -5.002 -26.131 1.00 74.12 84 TYR A C 1
ATOM 694 O O . TYR A 1 84 ? 8.434 -4.857 -24.946 1.00 74.12 84 TYR A O 1
ATOM 702 N N . ILE A 1 85 ? 9.107 -3.977 -26.900 1.00 76.75 85 ILE A N 1
ATOM 703 C CA . ILE A 1 85 ? 9.058 -2.573 -26.481 1.00 76.75 85 ILE A CA 1
ATOM 704 C C . ILE A 1 85 ? 8.107 -1.842 -27.423 1.00 76.75 85 ILE A C 1
ATOM 706 O O . ILE A 1 85 ? 8.416 -1.670 -28.594 1.00 76.75 85 ILE A O 1
ATOM 710 N N . GLU A 1 86 ? 6.968 -1.388 -26.907 1.00 75.56 86 GLU A N 1
ATOM 711 C CA . GLU A 1 86 ? 5.995 -0.606 -27.685 1.00 75.56 86 GLU A CA 1
ATOM 712 C C . GLU A 1 86 ? 6.435 0.859 -27.821 1.00 75.56 86 GLU A C 1
ATOM 714 O O . GLU A 1 86 ? 6.340 1.462 -28.887 1.00 75.56 86 GLU A O 1
ATOM 719 N N . GLN A 1 87 ? 6.957 1.433 -26.733 1.00 79.38 87 GLN A N 1
ATOM 720 C CA . GLN A 1 87 ? 7.435 2.810 -26.679 1.00 79.38 87 GLN A CA 1
ATOM 721 C C . GLN A 1 87 ? 8.562 2.936 -25.649 1.00 79.38 87 GLN A C 1
ATOM 723 O O . GLN A 1 87 ? 8.469 2.437 -24.526 1.00 79.38 87 GLN A O 1
ATOM 728 N N . PHE A 1 88 ? 9.644 3.621 -26.016 1.00 78.19 88 PHE A N 1
ATOM 729 C CA . PHE A 1 88 ? 10.761 3.846 -25.101 1.00 78.19 88 PHE A CA 1
ATOM 730 C C . PHE A 1 88 ? 10.377 4.814 -23.977 1.00 78.19 88 PHE A C 1
ATOM 732 O O . PHE A 1 88 ? 9.780 5.859 -24.222 1.00 78.19 88 PHE A O 1
ATOM 739 N N . GLY A 1 89 ? 10.767 4.488 -22.742 1.00 73.38 89 GLY A N 1
ATOM 740 C CA . GLY A 1 89 ? 10.562 5.361 -21.579 1.00 73.38 89 GLY A CA 1
ATOM 741 C C . GLY A 1 89 ? 9.139 5.387 -21.017 1.00 73.38 89 GLY A C 1
ATOM 742 O O . GLY A 1 89 ? 8.903 6.102 -20.054 1.00 73.38 89 GLY A O 1
ATOM 743 N N . SER A 1 90 ? 8.201 4.601 -21.557 1.00 80.50 90 SER A N 1
ATOM 744 C CA . SER A 1 90 ? 6.842 4.498 -21.001 1.00 80.50 90 SER A CA 1
ATOM 745 C C . SER A 1 90 ? 6.686 3.364 -19.985 1.00 80.50 90 SER A C 1
ATOM 747 O O . SER A 1 90 ? 5.739 3.365 -19.205 1.00 80.50 90 SER A O 1
ATOM 749 N N . GLY A 1 91 ? 7.610 2.397 -19.960 1.00 80.25 91 GLY A N 1
ATOM 750 C CA . GLY A 1 91 ? 7.482 1.187 -19.141 1.00 80.25 91 GLY A CA 1
ATOM 751 C C . GLY A 1 91 ? 7.365 1.454 -17.637 1.00 80.25 91 GLY A C 1
ATOM 752 O O . GLY A 1 91 ? 6.475 0.909 -16.995 1.00 80.25 91 GLY A O 1
ATOM 753 N N . THR A 1 92 ? 8.212 2.317 -17.071 1.00 81.94 92 THR A N 1
ATOM 754 C CA . THR A 1 92 ? 8.191 2.644 -15.631 1.00 81.94 92 THR A CA 1
ATOM 755 C C . THR A 1 92 ? 6.948 3.436 -15.230 1.00 81.94 92 THR A C 1
ATOM 757 O O . THR A 1 92 ? 6.407 3.231 -14.146 1.00 81.94 92 THR A O 1
ATOM 760 N N . ILE A 1 93 ? 6.445 4.287 -16.127 1.00 84.19 93 ILE A N 1
ATOM 761 C CA . ILE A 1 93 ? 5.198 5.037 -15.939 1.00 84.19 93 ILE A CA 1
ATOM 762 C C . ILE A 1 93 ? 4.008 4.074 -15.958 1.00 84.19 93 ILE A C 1
ATOM 764 O O . ILE A 1 93 ? 3.199 4.087 -15.035 1.00 84.19 93 ILE A O 1
ATOM 768 N N . ARG A 1 94 ? 3.960 3.158 -16.932 1.00 80.00 94 ARG A N 1
ATOM 769 C CA . ARG A 1 94 ? 2.929 2.111 -17.008 1.00 80.00 94 ARG A CA 1
ATOM 770 C C . ARG A 1 94 ? 2.921 1.215 -15.777 1.00 80.00 94 ARG A C 1
ATOM 772 O O . ARG A 1 94 ? 1.855 0.852 -15.300 1.00 80.00 94 ARG A O 1
ATOM 779 N N . MET A 1 95 ? 4.091 0.887 -15.224 1.00 79.19 95 MET A N 1
ATOM 780 C CA . MET A 1 95 ? 4.175 0.156 -13.955 1.00 79.19 95 MET A CA 1
ATOM 781 C C . MET A 1 95 ? 3.499 0.931 -12.816 1.00 79.19 95 MET A C 1
ATOM 783 O O . MET A 1 95 ? 2.728 0.343 -12.064 1.00 79.19 95 MET A O 1
ATOM 787 N N . VAL A 1 96 ? 3.745 2.241 -12.697 1.00 81.38 96 VAL A N 1
ATOM 788 C CA . VAL A 1 96 ? 3.078 3.095 -11.696 1.00 81.38 96 VAL A CA 1
ATOM 789 C C . VAL A 1 96 ? 1.563 3.123 -11.917 1.00 81.38 96 VAL A C 1
ATOM 791 O O . VAL A 1 96 ? 0.806 2.980 -10.959 1.00 81.38 96 VAL A O 1
ATOM 794 N N . GLU A 1 97 ? 1.118 3.281 -13.163 1.00 77.06 97 GLU A N 1
ATOM 795 C CA . GLU A 1 97 ? -0.302 3.294 -13.531 1.00 77.06 97 GLU A CA 1
ATOM 796 C C . GLU A 1 97 ? -0.993 1.971 -13.191 1.00 77.06 97 GLU A C 1
ATOM 798 O O . GLU A 1 97 ? -2.033 1.986 -12.538 1.00 77.06 97 GLU A O 1
ATOM 803 N N . TRP A 1 98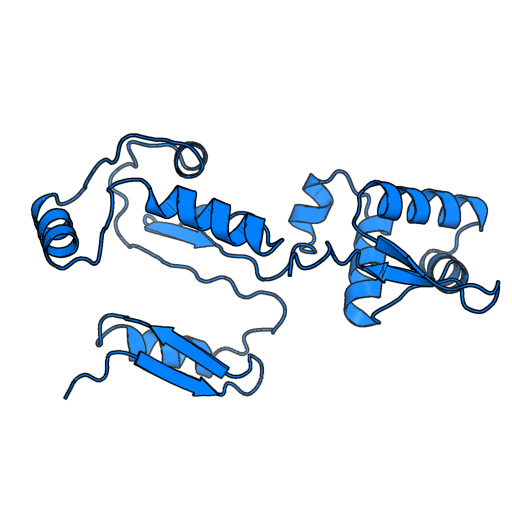 ? -0.389 0.828 -13.529 1.00 76.62 98 TRP A N 1
ATOM 804 C CA . TRP A 1 98 ? -0.933 -0.492 -13.200 1.00 76.62 98 TRP A CA 1
ATOM 805 C C . TRP A 1 98 ? -1.033 -0.733 -11.698 1.00 76.62 98 TRP A C 1
ATOM 807 O O . TRP A 1 98 ? -2.027 -1.290 -11.232 1.00 76.62 98 TRP A O 1
ATOM 817 N N . MET A 1 99 ? -0.033 -0.302 -10.923 1.00 72.31 99 MET A N 1
ATOM 818 C CA . MET A 1 99 ? -0.101 -0.410 -9.464 1.00 72.31 99 MET A CA 1
ATOM 819 C C . MET A 1 99 ? -1.245 0.448 -8.915 1.00 72.31 99 MET A C 1
ATOM 821 O O . MET A 1 99 ? -2.043 -0.048 -8.122 1.00 72.31 99 MET A O 1
ATOM 825 N N . LYS A 1 100 ? -1.405 1.685 -9.405 1.00 70.56 100 LYS A N 1
ATOM 826 C CA . LYS A 1 100 ? -2.521 2.569 -9.026 1.00 70.56 100 LYS A CA 1
ATOM 827 C C . LYS A 1 100 ? -3.883 1.989 -9.390 1.00 70.56 100 LYS A C 1
ATOM 829 O O . LYS A 1 100 ? -4.775 1.983 -8.549 1.00 70.56 100 LYS A O 1
ATOM 834 N N . GLU A 1 101 ? -4.036 1.469 -10.605 1.00 64.38 101 GLU A N 1
ATOM 835 C CA . GLU A 1 101 ? -5.277 0.849 -11.084 1.00 64.38 101 GLU A CA 1
ATOM 836 C C . GLU A 1 101 ? -5.682 -0.353 -10.217 1.00 64.38 101 GLU A C 1
ATOM 838 O O . GLU A 1 101 ? -6.862 -0.585 -9.957 1.00 64.38 101 GLU A O 1
ATOM 843 N N . LYS A 1 102 ? -4.696 -1.102 -9.714 1.00 62.91 102 LYS A N 1
ATOM 844 C CA . LYS A 1 102 ? -4.911 -2.226 -8.796 1.00 62.91 102 LYS A CA 1
ATOM 845 C C . LYS A 1 102 ? -5.008 -1.819 -7.325 1.00 62.91 102 LYS A C 1
ATOM 847 O O . LYS A 1 102 ? -5.168 -2.700 -6.484 1.00 62.91 102 LYS A O 1
ATOM 852 N N . GLY A 1 103 ? -4.933 -0.525 -7.007 1.00 57.28 103 GLY A N 1
ATOM 853 C CA . GLY A 1 103 ? -4.962 -0.025 -5.634 1.00 57.28 103 GLY A CA 1
ATOM 854 C C . GLY A 1 103 ? -3.758 -0.472 -4.803 1.00 57.28 103 GLY A C 1
ATOM 855 O O . GLY A 1 103 ? -3.890 -0.641 -3.598 1.00 57.28 103 GLY A O 1
ATOM 856 N N . LEU A 1 104 ? -2.610 -0.709 -5.440 1.00 66.81 104 LEU A N 1
ATOM 857 C CA . LEU A 1 104 ? -1.355 -1.116 -4.810 1.00 66.81 104 LEU A CA 1
ATOM 858 C C . LEU A 1 104 ? -0.390 0.078 -4.686 1.00 66.81 104 LEU A C 1
ATOM 860 O O . LEU A 1 104 ? -0.514 1.050 -5.439 1.00 66.81 104 LEU A O 1
ATOM 864 N N . PRO A 1 105 ? 0.601 0.029 -3.773 1.00 69.25 105 PRO A N 1
ATOM 865 C CA . PRO A 1 105 ? 1.616 1.074 -3.685 1.00 69.25 105 PRO A CA 1
ATOM 866 C C . PRO A 1 105 ? 2.412 1.217 -4.980 1.00 69.25 105 PRO A C 1
ATOM 868 O O . PRO A 1 105 ? 2.700 0.235 -5.661 1.00 69.25 105 PRO A O 1
ATOM 871 N N . GLU A 1 106 ? 2.830 2.443 -5.289 1.00 79.31 106 GLU A N 1
ATOM 872 C CA . GLU A 1 106 ? 3.740 2.683 -6.407 1.00 79.31 106 GLU A CA 1
ATOM 873 C C . GLU A 1 106 ? 5.047 1.888 -6.245 1.00 79.31 106 GLU A C 1
ATOM 875 O O . GLU A 1 106 ? 5.517 1.711 -5.115 1.00 79.31 106 GLU A O 1
ATOM 880 N N . PRO A 1 107 ? 5.677 1.464 -7.357 1.00 79.44 107 PRO A N 1
ATOM 881 C CA . PRO A 1 107 ? 6.984 0.836 -7.299 1.00 79.44 107 PRO A CA 1
ATOM 882 C C . PRO A 1 107 ? 8.018 1.789 -6.693 1.00 79.44 107 PRO A C 1
ATOM 884 O O . PRO A 1 107 ? 8.013 3.002 -6.939 1.00 79.44 107 PRO A O 1
ATOM 887 N N . GLU A 1 108 ? 8.926 1.222 -5.910 1.00 78.06 108 GLU A N 1
ATOM 888 C CA . GLU A 1 108 ? 10.057 1.939 -5.341 1.00 78.06 108 GLU A CA 1
ATOM 889 C C . GLU A 1 108 ? 11.348 1.561 -6.069 1.00 78.06 108 GLU A C 1
ATOM 891 O O . GLU A 1 108 ? 11.610 0.393 -6.345 1.00 78.06 108 GLU A O 1
ATOM 896 N N . TYR A 1 109 ? 12.153 2.569 -6.391 1.00 80.69 109 TYR A N 1
ATOM 897 C CA . TYR A 1 109 ? 13.393 2.424 -7.142 1.00 80.69 109 TYR A CA 1
ATOM 898 C C . TYR A 1 109 ? 14.570 2.753 -6.227 1.00 80.69 109 TYR A C 1
ATOM 900 O O . TYR A 1 109 ? 14.576 3.808 -5.591 1.00 80.69 109 TYR A O 1
ATOM 908 N N . ARG A 1 110 ? 15.558 1.859 -6.148 1.00 72.56 110 ARG A N 1
ATOM 909 C CA . ARG A 1 110 ? 16.739 2.018 -5.288 1.00 72.56 110 ARG A CA 1
ATOM 910 C C . ARG A 1 110 ? 18.018 1.666 -6.035 1.00 72.56 110 ARG A C 1
ATOM 912 O O . ARG A 1 110 ? 18.024 0.805 -6.916 1.00 72.56 110 ARG A O 1
ATOM 919 N N . GLU A 1 111 ? 19.111 2.301 -5.633 1.00 72.50 111 GLU A N 1
ATOM 920 C CA . GLU A 1 111 ? 20.463 1.836 -5.935 1.00 72.50 111 GLU A CA 1
ATOM 921 C C . GLU A 1 111 ? 20.958 0.980 -4.772 1.00 72.50 111 GLU A C 1
ATOM 923 O O . GLU A 1 111 ? 21.008 1.435 -3.632 1.00 72.50 111 GLU A O 1
ATOM 928 N N . GLU A 1 112 ? 21.318 -0.267 -5.057 1.00 63.00 112 GLU A N 1
ATOM 929 C CA . GLU A 1 112 ? 21.827 -1.206 -4.062 1.00 63.00 112 GLU A CA 1
ATOM 930 C C . GLU A 1 112 ? 22.985 -1.997 -4.656 1.00 63.00 112 GLU A C 1
ATOM 932 O O . GLU A 1 112 ? 22.879 -2.517 -5.765 1.00 63.00 112 GLU A O 1
ATOM 937 N N . MET A 1 113 ? 24.095 -2.106 -3.918 1.00 62.75 113 MET A N 1
ATOM 938 C CA . MET A 1 113 ? 25.274 -2.888 -4.327 1.00 62.75 113 MET A CA 1
ATOM 939 C C . MET A 1 113 ? 25.814 -2.524 -5.731 1.00 62.75 113 MET A C 1
ATOM 941 O O . MET A 1 113 ? 26.324 -3.381 -6.447 1.00 62.75 113 MET A O 1
ATOM 945 N N . GLY A 1 114 ? 25.690 -1.257 -6.149 1.00 61.38 114 GLY A N 1
ATOM 946 C CA . GLY A 1 114 ? 26.099 -0.805 -7.488 1.00 61.38 114 GLY A CA 1
ATOM 947 C C . GLY A 1 114 ? 25.175 -1.271 -8.621 1.00 61.38 114 GLY A C 1
ATOM 948 O O . GLY A 1 114 ? 25.571 -1.264 -9.791 1.00 61.38 114 GLY A O 1
ATOM 949 N N . GLY A 1 115 ? 23.955 -1.692 -8.287 1.00 64.62 115 GLY A N 1
ATOM 950 C CA . GLY A 1 115 ? 22.916 -2.099 -9.221 1.00 64.62 115 GLY A CA 1
ATOM 951 C C . GLY A 1 115 ? 21.587 -1.386 -8.986 1.00 64.62 115 GLY A C 1
ATOM 952 O O . GLY A 1 115 ? 21.331 -0.799 -7.935 1.00 64.62 115 GLY A O 1
ATOM 953 N N . PHE A 1 116 ? 20.737 -1.412 -10.008 1.00 69.44 116 PHE A N 1
ATOM 954 C CA . PHE A 1 116 ? 19.380 -0.871 -9.939 1.00 69.44 116 PHE A CA 1
ATOM 955 C C . PHE A 1 116 ? 18.450 -1.932 -9.373 1.00 69.44 116 PHE A C 1
ATOM 957 O O . PHE A 1 116 ? 18.529 -3.071 -9.825 1.00 69.44 116 PHE A O 1
ATOM 964 N N . SER A 1 117 ? 17.592 -1.554 -8.427 1.00 68.50 117 SER A N 1
ATOM 965 C CA . SER A 1 117 ? 16.551 -2.404 -7.853 1.00 68.50 117 SER A CA 1
ATOM 966 C C . SER A 1 117 ? 15.187 -1.733 -7.980 1.00 68.50 117 SER A C 1
ATOM 968 O O . SER A 1 117 ? 15.044 -0.539 -7.716 1.00 68.50 117 SER A O 1
ATOM 970 N N . VAL A 1 118 ? 14.180 -2.519 -8.354 1.00 71.94 118 VAL A N 1
ATOM 971 C CA . VAL A 1 118 ? 12.763 -2.131 -8.310 1.00 71.94 118 VAL A CA 1
ATOM 972 C C . VAL A 1 118 ? 12.089 -2.952 -7.222 1.00 71.94 118 VAL A C 1
ATOM 974 O O . VAL A 1 118 ? 12.389 -4.131 -7.095 1.00 71.94 118 VAL A O 1
ATOM 977 N N . TYR A 1 119 ? 11.204 -2.341 -6.448 1.00 68.69 119 TYR A N 1
ATOM 978 C CA . TYR A 1 119 ? 10.428 -2.969 -5.389 1.00 68.69 119 TYR A CA 1
ATOM 979 C C . TYR A 1 119 ? 8.946 -2.787 -5.711 1.00 68.69 119 TYR A C 1
ATOM 981 O O . TYR A 1 119 ? 8.469 -1.662 -5.843 1.00 68.69 119 TYR A O 1
ATOM 989 N N . PHE A 1 120 ? 8.217 -3.893 -5.842 1.00 68.88 120 PHE A N 1
ATOM 990 C CA . PHE A 1 120 ? 6.761 -3.897 -5.992 1.00 68.88 120 PHE A CA 1
ATOM 991 C C . PHE A 1 120 ? 6.150 -4.389 -4.695 1.00 68.88 120 PHE A C 1
ATOM 993 O O . PHE A 1 120 ? 6.606 -5.402 -4.187 1.00 68.88 120 PHE A O 1
ATOM 1000 N N . TYR A 1 121 ? 5.124 -3.713 -4.186 1.00 63.31 121 TYR A N 1
ATOM 1001 C CA . TYR A 1 121 ? 4.486 -4.077 -2.924 1.00 63.31 121 TYR A CA 1
ATOM 1002 C C . TYR A 1 121 ? 3.105 -4.687 -3.179 1.00 63.31 121 TYR A C 1
ATOM 1004 O O . TYR A 1 121 ? 2.279 -4.108 -3.881 1.00 63.31 121 TYR A O 1
ATOM 1012 N N . LYS A 1 122 ? 2.842 -5.861 -2.592 1.00 60.19 122 LYS A N 1
ATOM 1013 C CA . LYS A 1 122 ? 1.553 -6.574 -2.707 1.00 60.19 122 LYS A CA 1
ATOM 1014 C C . LYS A 1 122 ? 0.444 -5.968 -1.834 1.00 60.19 122 LYS A C 1
ATOM 1016 O O . LYS A 1 122 ? -0.714 -6.348 -1.975 1.00 60.19 122 LYS A O 1
ATOM 1021 N N . ASP A 1 123 ? 0.789 -5.061 -0.923 1.00 59.41 123 ASP A N 1
ATOM 1022 C CA . ASP A 1 123 ? -0.146 -4.523 0.060 1.00 59.41 123 ASP A CA 1
ATOM 1023 C C . ASP A 1 123 ? 0.103 -3.032 0.330 1.00 59.41 123 ASP A C 1
ATOM 1025 O O . ASP A 1 123 ? 1.243 -2.607 0.516 1.00 59.41 123 ASP A O 1
ATOM 1029 N N . ILE A 1 124 ? -0.980 -2.255 0.383 1.00 61.34 124 ILE A N 1
ATOM 1030 C CA . ILE A 1 124 ? -1.016 -0.843 0.796 1.00 61.34 124 ILE A CA 1
ATOM 1031 C C . ILE A 1 124 ? -0.834 -0.645 2.301 1.00 61.34 124 ILE A C 1
ATOM 1033 O O . ILE A 1 124 ? -0.661 0.481 2.758 1.00 61.34 124 ILE A O 1
ATOM 1037 N N . TYR A 1 125 ? -0.849 -1.715 3.089 1.00 64.44 125 TYR A N 1
ATOM 1038 C CA . TYR A 1 125 ? -0.736 -1.652 4.542 1.00 64.44 125 TYR A CA 1
ATOM 1039 C C . TYR A 1 125 ? 0.661 -2.032 5.058 1.00 64.44 125 TYR A C 1
ATOM 1041 O O . TYR A 1 125 ? 0.781 -2.677 6.101 1.00 64.44 125 TYR A O 1
ATOM 1049 N N . THR A 1 126 ? 1.735 -1.654 4.352 1.00 65.94 126 THR A N 1
ATOM 1050 C CA . THR A 1 126 ? 3.088 -1.709 4.933 1.00 65.94 126 THR A CA 1
ATOM 1051 C C . THR A 1 126 ? 3.252 -0.613 5.986 1.00 65.94 126 THR A C 1
ATOM 1053 O O . THR A 1 126 ? 2.734 0.498 5.847 1.00 65.94 126 THR A O 1
ATOM 1056 N N . GLU A 1 127 ? 3.978 -0.910 7.065 1.00 67.38 127 GLU A N 1
ATOM 1057 C CA . GLU A 1 127 ? 4.135 0.019 8.191 1.00 67.38 127 GLU A CA 1
ATOM 1058 C C . GLU A 1 127 ? 4.747 1.363 7.752 1.00 67.38 127 GLU A C 1
ATOM 1060 O O . GLU A 1 127 ? 4.332 2.430 8.203 1.00 67.38 127 GLU A O 1
ATOM 1065 N N . GLU A 1 128 ? 5.697 1.315 6.818 1.00 65.56 128 GLU A N 1
ATOM 1066 C CA . GLU A 1 128 ? 6.390 2.479 6.257 1.00 65.56 128 GLU A CA 1
ATOM 1067 C C . GLU A 1 128 ? 5.467 3.367 5.415 1.00 65.56 128 GLU A C 1
ATOM 1069 O O . GLU A 1 128 ? 5.503 4.595 5.536 1.00 65.56 128 GLU A O 1
ATOM 1074 N N . TYR A 1 129 ? 4.602 2.769 4.592 1.00 70.19 129 TYR A N 1
ATOM 1075 C CA . TYR A 1 129 ? 3.624 3.516 3.802 1.00 70.19 129 TYR A CA 1
ATOM 1076 C C . TYR A 1 129 ? 2.566 4.164 4.701 1.00 70.19 129 TYR A C 1
ATOM 1078 O O . TYR A 1 129 ? 2.245 5.344 4.552 1.00 70.19 129 TYR A O 1
ATOM 1086 N N . LEU A 1 130 ? 2.095 3.434 5.714 1.00 75.69 130 LEU A N 1
ATOM 1087 C CA . LEU A 1 130 ? 1.155 3.954 6.703 1.00 75.69 130 LEU A CA 1
ATOM 1088 C C . LEU A 1 130 ? 1.743 5.128 7.505 1.00 75.69 130 LEU A C 1
ATOM 1090 O O . LEU A 1 130 ? 1.036 6.107 7.762 1.00 75.69 130 LEU A O 1
ATOM 1094 N N . LYS A 1 131 ? 3.042 5.087 7.836 1.00 78.75 131 LYS A N 1
ATOM 1095 C CA . LYS A 1 131 ? 3.763 6.224 8.438 1.00 78.75 131 LYS A CA 1
ATOM 1096 C C . LYS A 1 131 ? 3.798 7.432 7.497 1.00 78.75 131 LYS A C 1
ATOM 1098 O O . LYS A 1 131 ? 3.492 8.541 7.937 1.00 78.75 131 LYS A O 1
ATOM 1103 N N . LYS A 1 132 ? 4.079 7.234 6.201 1.00 75.94 132 LYS A N 1
ATOM 1104 C CA . LYS A 1 132 ? 4.046 8.311 5.185 1.00 75.94 132 LYS A CA 1
ATOM 1105 C C . LYS A 1 132 ? 2.659 8.955 5.039 1.00 75.94 132 LYS A C 1
ATOM 1107 O O . LYS A 1 132 ? 2.576 10.151 4.782 1.00 75.94 132 LYS A O 1
ATOM 1112 N N . LEU A 1 133 ? 1.575 8.212 5.279 1.00 74.00 133 LEU A N 1
ATOM 1113 C CA . LEU A 1 133 ? 0.199 8.741 5.297 1.00 74.00 133 LEU A CA 1
ATOM 1114 C C . LEU A 1 133 ? -0.143 9.582 6.547 1.00 74.00 133 LEU A C 1
ATOM 1116 O O . LEU A 1 133 ? -1.288 10.038 6.694 1.00 74.00 133 LEU A O 1
ATOM 1120 N N . GLY A 1 134 ? 0.814 9.788 7.458 1.00 83.19 134 GLY A N 1
ATOM 1121 C CA . GLY A 1 134 ? 0.631 10.558 8.688 1.00 83.19 134 GLY A CA 1
ATOM 1122 C C . GLY A 1 134 ? -0.174 9.815 9.757 1.00 83.19 134 GLY A C 1
ATOM 1123 O O . GLY A 1 134 ? -0.866 10.442 10.564 1.00 83.19 134 GLY A O 1
ATOM 1124 N N . LEU A 1 135 ? -0.156 8.479 9.742 1.00 86.50 135 LEU A N 1
ATOM 1125 C CA . LEU A 1 135 ? -0.785 7.669 10.782 1.00 86.50 135 LEU A CA 1
ATOM 1126 C C . LEU A 1 135 ? 0.140 7.532 11.993 1.00 86.50 135 LEU A C 1
ATOM 1128 O O . LEU A 1 135 ? 1.349 7.370 11.857 1.00 86.50 135 LEU A O 1
ATOM 1132 N N . ASN A 1 136 ? -0.445 7.579 13.191 1.00 90.56 136 ASN A N 1
ATOM 1133 C CA . ASN A 1 136 ? 0.281 7.303 14.427 1.00 90.56 136 ASN A CA 1
ATOM 1134 C C . ASN A 1 136 ? 0.378 5.786 14.672 1.00 90.56 136 ASN A C 1
ATOM 1136 O O . ASN A 1 136 ? -0.296 4.988 14.021 1.00 90.56 136 ASN A O 1
ATOM 1140 N N . GLU A 1 137 ? 1.162 5.386 15.670 1.00 89.25 137 GLU A N 1
ATOM 1141 C CA . GLU A 1 137 ? 1.368 3.971 16.005 1.00 89.25 137 GLU A CA 1
ATOM 1142 C C . GLU A 1 137 ? 0.072 3.206 16.310 1.00 89.25 137 GLU A C 1
ATOM 1144 O O . GLU A 1 137 ? -0.054 2.039 15.944 1.00 89.25 137 GLU A O 1
ATOM 1149 N N . ARG A 1 138 ? -0.919 3.845 16.950 1.00 91.75 138 ARG A N 1
ATOM 1150 C CA . ARG A 1 138 ? -2.203 3.196 17.279 1.00 91.75 138 ARG A CA 1
ATOM 1151 C C . ARG A 1 138 ? -3.030 2.929 16.023 1.00 91.75 138 ARG A C 1
ATOM 1153 O O . ARG A 1 138 ? -3.567 1.838 15.868 1.00 91.75 138 ARG A O 1
ATOM 1160 N N . HIS A 1 139 ? -3.066 3.886 15.098 1.00 91.19 139 HIS A N 1
ATOM 1161 C CA . HIS A 1 139 ? -3.714 3.732 13.796 1.00 91.19 139 HIS A CA 1
ATOM 1162 C C . HIS A 1 139 ? -3.065 2.608 12.982 1.00 91.19 139 HIS A C 1
ATOM 1164 O O . HIS A 1 139 ? -3.770 1.762 12.441 1.00 91.19 139 HIS A O 1
ATOM 1170 N N . ILE A 1 140 ? -1.731 2.570 12.939 1.00 89.31 140 ILE A N 1
ATOM 1171 C CA . ILE A 1 140 ? -0.970 1.533 12.233 1.00 89.31 140 ILE A CA 1
ATOM 1172 C C . ILE A 1 140 ? -1.275 0.154 12.824 1.00 89.31 140 ILE A C 1
ATOM 1174 O O . ILE A 1 140 ? -1.648 -0.762 12.096 1.00 89.31 140 ILE A O 1
ATOM 1178 N N . LYS A 1 141 ? -1.200 0.008 14.153 1.00 89.69 141 LYS A N 1
ATOM 1179 C CA . LYS A 1 141 ? -1.524 -1.256 14.832 1.00 89.69 141 LYS A CA 1
ATOM 1180 C C . LYS A 1 141 ? -2.965 -1.700 14.584 1.00 89.69 141 LYS A C 1
ATOM 1182 O O . LYS A 1 141 ? -3.208 -2.891 14.431 1.00 89.69 141 LYS A O 1
ATOM 1187 N N . ALA A 1 142 ? -3.913 -0.770 14.505 1.00 90.50 142 ALA A N 1
ATOM 1188 C CA . ALA A 1 142 ? -5.300 -1.095 14.186 1.00 90.50 142 ALA A CA 1
ATOM 1189 C C . ALA A 1 142 ? -5.474 -1.593 12.747 1.00 90.50 142 ALA A C 1
ATOM 1191 O O . ALA A 1 142 ? -6.197 -2.559 12.520 1.00 90.50 142 ALA A O 1
ATOM 1192 N N . VAL A 1 143 ? -4.780 -0.979 11.787 1.00 88.19 143 VAL A N 1
ATOM 1193 C CA . VAL A 1 143 ? -4.736 -1.448 10.395 1.00 88.19 143 VAL A CA 1
ATOM 1194 C C . VAL A 1 143 ? -4.151 -2.860 10.322 1.00 88.19 143 VAL A C 1
ATOM 1196 O O . VAL A 1 143 ? -4.742 -3.735 9.694 1.00 88.19 143 VAL A O 1
ATOM 1199 N N . MET A 1 144 ? -3.057 -3.122 11.041 1.00 83.88 144 MET A N 1
ATOM 1200 C CA . MET A 1 144 ? -2.460 -4.460 11.121 1.00 83.88 144 MET A CA 1
ATOM 1201 C C . MET A 1 144 ? -3.398 -5.474 11.791 1.00 83.88 144 MET A C 1
ATOM 1203 O O . MET A 1 144 ? -3.502 -6.609 11.336 1.00 83.88 144 MET A O 1
ATOM 1207 N N . TYR A 1 145 ? -4.147 -5.065 12.817 1.00 87.50 145 TYR A N 1
ATOM 1208 C CA . TYR A 1 145 ? -5.152 -5.919 13.449 1.00 87.50 145 TYR A CA 1
ATOM 1209 C C . TYR A 1 145 ? -6.268 -6.307 12.469 1.00 87.50 145 TYR A C 1
ATOM 1211 O O . TYR A 1 145 ? -6.602 -7.485 12.353 1.00 87.50 145 TYR A O 1
ATOM 1219 N N . VAL A 1 146 ? -6.820 -5.342 11.723 1.00 87.19 146 VAL A N 1
ATOM 1220 C CA . VAL A 1 146 ? -7.843 -5.606 10.692 1.00 87.19 146 VAL A CA 1
ATOM 1221 C C . VAL A 1 146 ? -7.280 -6.489 9.580 1.00 87.19 146 VAL A C 1
ATOM 1223 O O . VAL A 1 146 ? -7.984 -7.367 9.093 1.00 87.19 146 VAL A O 1
ATOM 1226 N N . LYS A 1 147 ? -5.999 -6.337 9.235 1.00 77.62 147 LYS A N 1
ATOM 1227 C CA . LYS A 1 147 ? -5.307 -7.218 8.286 1.00 77.62 147 LYS A CA 1
ATOM 1228 C C . LYS A 1 147 ? -5.260 -8.672 8.741 1.00 77.62 147 LYS A C 1
ATOM 1230 O O . LYS A 1 147 ? -5.434 -9.564 7.919 1.00 77.62 147 LYS A O 1
ATOM 1235 N N . GLU A 1 148 ? -5.059 -8.924 10.030 1.00 77.38 148 GLU A N 1
ATOM 1236 C CA . GLU A 1 148 ? -4.996 -10.291 10.558 1.00 77.38 148 GLU A CA 1
ATOM 1237 C C . GLU A 1 148 ? -6.370 -10.889 10.889 1.00 77.38 148 GLU A C 1
ATOM 1239 O O . GLU A 1 148 ? -6.566 -12.094 10.745 1.00 77.38 148 GLU A O 1
ATOM 1244 N N . LYS A 1 149 ? -7.326 -10.070 11.345 1.00 82.25 149 LYS A N 1
ATOM 1245 C CA . LYS A 1 149 ? -8.639 -10.522 11.845 1.00 82.25 149 LYS A CA 1
ATOM 1246 C C . LYS A 1 149 ? -9.805 -10.254 10.890 1.00 82.25 149 LYS A C 1
ATOM 1248 O O . LYS A 1 149 ? -10.914 -10.717 11.141 1.00 82.25 149 LYS A O 1
ATOM 1253 N N . GLY A 1 150 ? -9.584 -9.494 9.823 1.00 82.69 150 GLY A N 1
ATOM 1254 C CA . GLY A 1 150 ? -10.580 -9.090 8.825 1.00 82.69 150 GLY A CA 1
ATOM 1255 C C . GLY A 1 150 ? -11.473 -7.916 9.246 1.00 82.69 150 GLY A C 1
ATOM 1256 O O . GLY A 1 150 ? -11.948 -7.173 8.390 1.00 82.69 150 GLY A O 1
ATOM 1257 N N . LYS A 1 151 ? -11.693 -7.711 10.550 1.00 90.38 151 LYS A N 1
ATOM 1258 C CA . LYS A 1 151 ? -12.504 -6.612 11.090 1.00 90.38 151 LYS A CA 1
ATOM 1259 C C . LYS A 1 151 ? -12.039 -6.163 12.470 1.00 90.38 151 LYS A C 1
ATOM 1261 O O . LYS A 1 151 ? -11.345 -6.899 13.165 1.00 90.38 151 LYS A O 1
ATOM 1266 N N . ILE A 1 152 ? -12.467 -4.971 12.873 1.00 93.88 152 ILE A N 1
ATOM 1267 C CA . ILE A 1 152 ? -12.308 -4.457 14.235 1.00 93.88 152 ILE A CA 1
ATOM 1268 C C . ILE A 1 152 ? -13.552 -3.680 14.659 1.00 93.88 152 ILE A C 1
ATOM 1270 O O . ILE A 1 152 ? -14.064 -2.843 13.925 1.00 93.88 152 ILE A O 1
ATOM 1274 N N . SER A 1 153 ? -14.057 -3.929 15.855 1.00 93.88 153 SER A N 1
ATOM 1275 C CA . SER A 1 153 ? -15.125 -3.149 16.475 1.00 93.88 153 SER A CA 1
ATOM 1276 C C . SER A 1 153 ? -14.549 -2.045 17.364 1.00 93.88 153 SER A C 1
ATOM 1278 O O . SER A 1 153 ? -13.402 -2.089 17.808 1.00 93.88 153 SER A O 1
ATOM 1280 N N . ASN A 1 154 ? -15.370 -1.045 17.702 1.00 93.06 154 ASN A N 1
ATOM 1281 C CA . ASN A 1 154 ? -14.961 -0.016 18.666 1.00 93.06 154 ASN A CA 1
ATOM 1282 C C . ASN A 1 154 ? -14.617 -0.629 20.038 1.00 93.06 154 ASN A C 1
ATOM 1284 O O . ASN A 1 154 ? -13.718 -0.141 20.717 1.00 93.06 154 ASN A O 1
ATOM 1288 N N . LYS A 1 155 ? -15.310 -1.707 20.435 1.00 92.62 155 LYS A N 1
ATOM 1289 C CA . LYS A 1 155 ? -15.032 -2.431 21.680 1.00 92.62 155 LYS A CA 1
ATOM 1290 C C . LYS A 1 155 ? -13.640 -3.068 21.641 1.00 92.62 155 LYS A C 1
ATOM 1292 O O . LYS A 1 155 ? -12.837 -2.768 22.517 1.00 92.62 155 LYS A O 1
ATOM 1297 N N . GLU A 1 156 ? -13.338 -3.837 20.596 1.00 93.44 156 GLU A N 1
ATOM 1298 C CA . GLU A 1 156 ? -12.027 -4.482 20.420 1.00 93.44 156 GLU A CA 1
ATOM 1299 C C . GLU A 1 156 ? -10.895 -3.450 20.342 1.00 93.44 156 GLU A C 1
ATOM 1301 O O . GLU A 1 156 ? -9.864 -3.620 20.983 1.00 93.44 156 GLU A O 1
ATOM 1306 N N . TYR A 1 157 ? -11.097 -2.328 19.640 1.00 94.62 157 TYR A N 1
ATOM 1307 C CA . TYR A 1 157 ? -10.101 -1.251 19.577 1.00 94.62 157 TYR A CA 1
ATOM 1308 C C . TYR A 1 157 ? -9.792 -0.668 20.964 1.00 94.62 157 TYR A C 1
ATOM 1310 O O . TYR A 1 157 ? -8.639 -0.401 21.300 1.00 94.62 157 TYR A O 1
ATOM 1318 N N . ARG A 1 158 ? -10.819 -0.455 21.795 1.00 95.25 158 ARG A N 1
ATOM 1319 C CA . ARG A 1 158 ? -10.636 0.068 23.157 1.00 95.25 158 ARG A CA 1
ATOM 1320 C C . ARG A 1 158 ? -9.897 -0.913 24.050 1.00 95.25 158 ARG A C 1
ATOM 1322 O O . ARG A 1 158 ? -9.071 -0.466 24.835 1.00 95.25 158 ARG A O 1
ATOM 1329 N N . GLU A 1 159 ? -10.206 -2.200 23.936 1.00 94.25 159 GLU A N 1
ATOM 1330 C CA . GLU A 1 159 ? -9.545 -3.268 24.691 1.00 94.25 159 GLU A CA 1
ATOM 1331 C C . GLU A 1 159 ? -8.077 -3.405 24.271 1.00 94.25 159 GLU A C 1
ATOM 1333 O O . GLU A 1 159 ? -7.204 -3.494 25.127 1.00 94.25 159 GLU A O 1
ATOM 1338 N N . LEU A 1 160 ? -7.790 -3.304 22.969 1.00 93.06 160 LEU A N 1
ATOM 1339 C CA . LEU A 1 160 ? -6.437 -3.416 22.423 1.00 93.06 160 LEU A CA 1
ATOM 1340 C C . LEU A 1 160 ? -5.503 -2.282 22.878 1.00 93.06 160 LEU A C 1
ATOM 1342 O O . LEU A 1 160 ? -4.313 -2.509 23.083 1.00 93.06 160 LEU A O 1
ATOM 1346 N N . PHE A 1 161 ? -6.025 -1.060 23.024 1.00 93.56 161 PHE A N 1
ATOM 1347 C CA . PHE A 1 161 ? -5.219 0.128 23.343 1.00 93.56 161 PHE A CA 1
ATOM 1348 C C . PHE A 1 161 ? -5.502 0.742 24.720 1.00 93.56 161 PHE A C 1
ATOM 1350 O O . PHE A 1 161 ? -4.921 1.775 25.042 1.00 93.56 161 PHE A O 1
ATOM 1357 N N . ASN A 1 162 ? -6.391 0.140 25.511 1.00 93.50 162 ASN A N 1
ATOM 1358 C CA . ASN A 1 162 ? -6.849 0.624 26.815 1.00 93.50 162 ASN A CA 1
ATOM 1359 C C . ASN A 1 162 ? -7.251 2.115 26.823 1.00 93.50 162 ASN A C 1
ATOM 1361 O O . ASN A 1 162 ? -6.714 2.930 27.572 1.00 93.50 162 ASN A O 1
ATOM 1365 N N . ILE A 1 163 ? -8.191 2.491 25.949 1.00 94.31 163 ILE A N 1
ATOM 1366 C CA . ILE A 1 163 ? -8.617 3.891 25.775 1.00 94.31 163 ILE A CA 1
ATOM 1367 C C . ILE A 1 163 ? -10.123 4.113 25.951 1.00 94.31 1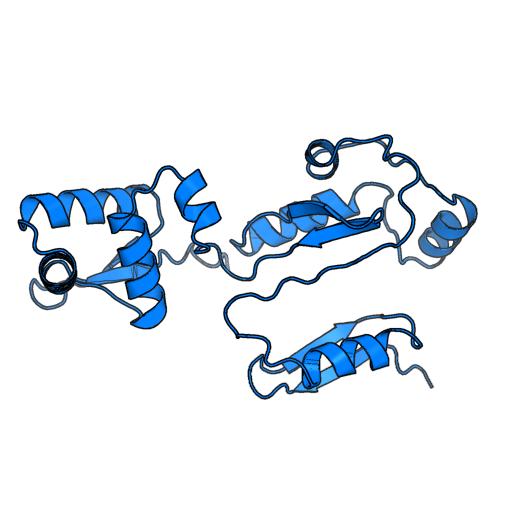63 ILE A C 1
ATOM 1369 O O . ILE A 1 163 ? -10.955 3.203 25.862 1.00 94.31 163 ILE A O 1
ATOM 1373 N N . SER A 1 164 ? -10.490 5.385 26.141 1.00 94.75 164 SER A N 1
ATOM 1374 C CA . SER A 1 164 ? -11.887 5.808 26.204 1.00 94.75 164 SER A CA 1
ATOM 1375 C C 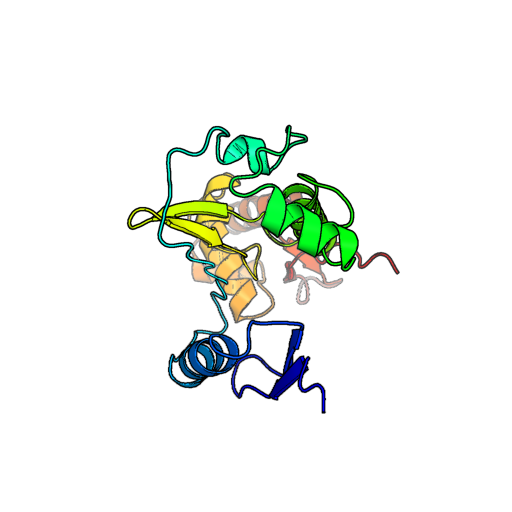. SER A 1 164 ? -12.616 5.577 24.875 1.00 94.75 164 SER A C 1
ATOM 1377 O O . SER A 1 164 ? -12.032 5.593 23.786 1.00 94.75 164 SER A O 1
ATOM 1379 N N . ARG A 1 165 ? -13.942 5.416 24.962 1.00 92.88 165 ARG A N 1
ATOM 1380 C CA . ARG A 1 165 ? -14.812 5.253 23.790 1.00 92.88 165 ARG A CA 1
ATOM 1381 C C . ARG A 1 165 ? -14.712 6.431 22.823 1.00 92.88 165 ARG A C 1
ATOM 1383 O O . ARG A 1 165 ? -14.664 6.213 21.620 1.00 92.88 165 ARG A O 1
ATOM 1390 N N . GLN A 1 166 ? -14.651 7.658 23.341 1.00 94.62 166 GLN A N 1
ATOM 1391 C CA . GLN A 1 166 ? -14.534 8.869 22.524 1.00 94.62 166 GLN A CA 1
ATOM 1392 C C . GLN A 1 166 ? -13.216 8.900 21.744 1.00 94.62 166 GLN A C 1
ATOM 1394 O O . GLN A 1 166 ? -13.225 9.197 20.550 1.00 94.62 166 GLN A O 1
ATOM 1399 N N . THR A 1 167 ? -12.098 8.531 22.380 1.00 93.62 167 THR A N 1
ATOM 1400 C CA . THR A 1 167 ? -10.798 8.455 21.701 1.00 93.62 167 THR A CA 1
ATOM 1401 C C . THR A 1 167 ? -10.805 7.378 20.619 1.00 93.62 167 THR A C 1
ATOM 1403 O O . THR A 1 167 ? -10.377 7.656 19.503 1.00 93.62 167 THR A O 1
ATOM 1406 N N . ALA A 1 168 ? -11.350 6.190 20.906 1.00 94.38 168 ALA A N 1
ATOM 1407 C CA . ALA A 1 168 ? -11.471 5.119 19.916 1.00 94.38 168 ALA A CA 1
ATOM 1408 C C . ALA A 1 168 ? -12.330 5.534 18.717 1.00 94.38 168 ALA A C 1
ATOM 1410 O O . ALA A 1 168 ? -11.941 5.308 17.577 1.00 94.38 168 ALA A O 1
ATOM 1411 N N . THR A 1 169 ? -13.470 6.193 18.958 1.00 93.56 169 THR A N 1
ATOM 1412 C CA . THR A 1 169 ? -14.316 6.720 17.880 1.00 93.56 169 THR A CA 1
ATOM 1413 C C . THR A 1 169 ? -13.555 7.732 17.033 1.00 93.56 169 THR A C 1
ATOM 1415 O O . THR A 1 169 ? -13.565 7.618 15.817 1.00 93.56 169 THR A O 1
ATOM 1418 N N . ARG A 1 170 ? -12.849 8.687 17.647 1.00 94.31 170 ARG A N 1
ATOM 1419 C CA . ARG A 1 170 ? -12.075 9.694 16.909 1.00 94.31 170 ARG A CA 1
ATOM 1420 C C . ARG A 1 170 ? -10.973 9.069 16.050 1.00 94.31 170 ARG A C 1
ATOM 1422 O O . ARG A 1 170 ? -10.791 9.488 14.911 1.00 94.31 170 ARG A O 1
ATOM 1429 N N . ASP A 1 171 ? -10.244 8.097 16.589 1.00 94.56 171 ASP A N 1
ATOM 1430 C CA . ASP A 1 171 ? -9.157 7.423 15.874 1.00 94.56 171 ASP A CA 1
ATOM 1431 C C . ASP A 1 171 ? -9.702 6.575 14.706 1.00 94.56 171 ASP A C 1
ATOM 1433 O O . ASP A 1 171 ? -9.225 6.693 13.577 1.00 94.56 171 ASP A O 1
ATOM 1437 N N . LEU A 1 172 ? -10.759 5.788 14.939 1.00 93.88 172 LEU A N 1
ATOM 1438 C CA . LEU A 1 172 ? -11.414 4.991 13.895 1.00 93.88 172 LEU A CA 1
ATOM 1439 C C . LEU A 1 172 ? -12.059 5.877 12.819 1.00 93.88 172 LEU A C 1
ATOM 1441 O O . LEU A 1 172 ? -11.915 5.593 11.633 1.00 93.88 172 LEU A O 1
ATOM 1445 N N . SER A 1 173 ? -12.681 6.998 13.195 1.00 93.25 173 SER A N 1
ATOM 1446 C CA . SER A 1 173 ? -13.211 7.972 12.234 1.00 93.25 173 SER A CA 1
ATOM 1447 C C . SER A 1 173 ? -12.116 8.577 11.357 1.00 93.25 173 SER A C 1
ATOM 1449 O O . SER A 1 173 ? -12.354 8.786 10.172 1.00 93.25 173 SER A O 1
ATOM 1451 N N . LYS A 1 174 ? -10.905 8.818 11.883 1.00 93.44 174 LYS A N 1
ATOM 1452 C CA . LYS A 1 174 ? -9.766 9.271 11.062 1.00 93.44 174 LYS A CA 1
ATOM 1453 C C . LYS A 1 174 ? -9.350 8.227 10.027 1.00 93.44 174 LYS A C 1
ATOM 1455 O O . LYS A 1 174 ? -9.013 8.594 8.906 1.00 93.44 174 LYS A O 1
ATOM 1460 N N . LEU A 1 175 ? -9.367 6.943 10.391 1.00 91.12 175 LEU A N 1
ATOM 1461 C CA . LEU A 1 175 ? -9.081 5.849 9.456 1.00 91.12 175 LEU A CA 1
ATOM 1462 C C . LEU A 1 175 ? -10.162 5.724 8.374 1.00 91.12 175 LEU A C 1
ATOM 1464 O O . LEU A 1 175 ? -9.836 5.430 7.227 1.00 91.12 175 LEU A O 1
ATOM 1468 N N . VAL A 1 176 ? -11.422 6.004 8.714 1.00 92.19 176 VAL A N 1
ATOM 1469 C CA . VAL A 1 176 ? -12.521 6.056 7.738 1.00 92.19 176 VAL A CA 1
ATOM 1470 C C . VAL A 1 176 ? -12.399 7.261 6.806 1.00 92.19 176 VAL A C 1
ATOM 1472 O O . VAL A 1 176 ? -12.514 7.112 5.597 1.00 92.19 176 VAL A O 1
ATOM 1475 N N . GLN A 1 177 ? -12.095 8.448 7.338 1.00 89.44 177 GLN A N 1
ATOM 1476 C CA . GLN A 1 177 ? -11.886 9.664 6.538 1.00 89.44 177 GLN A CA 1
ATOM 1477 C C . GLN A 1 177 ? -10.720 9.546 5.553 1.00 89.44 177 GLN A C 1
ATOM 1479 O O . GLN A 1 177 ? -10.738 10.181 4.506 1.00 89.44 177 GLN A O 1
ATOM 1484 N N . LYS A 1 178 ? -9.698 8.755 5.895 1.00 85.00 178 LYS A N 1
ATOM 1485 C CA . LYS A 1 178 ? -8.554 8.463 5.022 1.00 85.00 178 LYS A CA 1
AT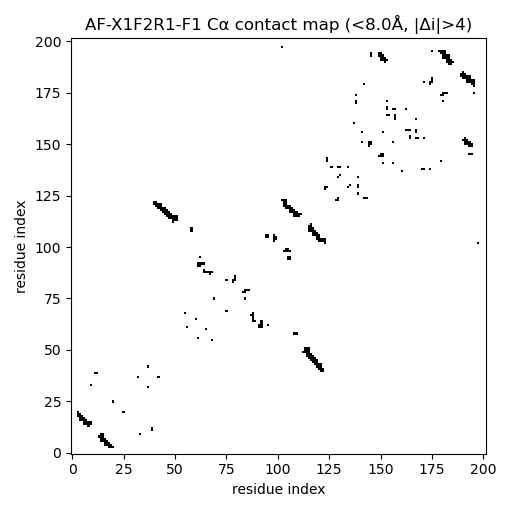OM 1486 C C . LYS A 1 178 ? -8.820 7.327 4.028 1.00 85.00 178 LYS A C 1
ATOM 1488 O O . LYS A 1 178 ? -7.873 6.893 3.387 1.00 85.00 178 LYS A O 1
ATOM 1493 N N . GLU A 1 179 ? -10.055 6.828 3.945 1.00 86.44 179 GLU A N 1
ATOM 1494 C CA . GLU A 1 179 ? -10.441 5.713 3.068 1.00 86.44 179 GLU A CA 1
ATOM 1495 C C . GLU A 1 179 ? -9.593 4.451 3.297 1.00 86.44 179 GLU A C 1
ATOM 1497 O O . GLU A 1 179 ? -9.330 3.673 2.388 1.00 86.44 179 GLU A O 1
ATOM 1502 N N . ILE A 1 180 ? -9.142 4.237 4.537 1.00 85.38 180 ILE A N 1
ATOM 1503 C CA . ILE A 1 180 ? -8.402 3.030 4.928 1.00 85.38 180 ILE A CA 1
ATOM 1504 C C . ILE A 1 180 ? -9.385 1.971 5.419 1.00 85.38 180 ILE A C 1
ATOM 1506 O O . ILE A 1 180 ? -9.283 0.801 5.053 1.00 85.38 180 ILE A O 1
ATOM 1510 N N . LEU A 1 181 ? -10.352 2.384 6.243 1.00 90.00 181 LEU A N 1
ATOM 1511 C CA . LEU A 1 181 ? -11.416 1.528 6.763 1.00 90.00 181 LEU A CA 1
ATOM 1512 C C . LEU A 1 181 ? -12.791 2.041 6.319 1.00 90.00 181 LEU A C 1
ATOM 1514 O O . LEU A 1 181 ? -12.972 3.226 6.064 1.00 90.00 181 LEU A O 1
ATOM 1518 N N . LYS A 1 182 ? -13.792 1.164 6.299 1.00 91.75 182 LYS A N 1
ATOM 1519 C CA . LYS A 1 182 ? -15.214 1.511 6.189 1.00 91.75 182 LYS A CA 1
ATOM 1520 C C . LYS A 1 182 ? -15.979 0.945 7.377 1.00 91.75 182 LYS A C 1
ATOM 1522 O O . LYS A 1 182 ? -15.666 -0.144 7.859 1.00 91.75 182 LYS A O 1
ATOM 1527 N N . LEU A 1 183 ? -16.973 1.693 7.848 1.00 92.62 183 LEU A N 1
ATOM 1528 C CA . LEU A 1 183 ? -17.917 1.230 8.863 1.00 92.62 183 LEU A CA 1
ATOM 1529 C C . LEU A 1 183 ? -18.995 0.374 8.189 1.00 92.62 183 LEU A C 1
ATOM 1531 O O . LEU A 1 183 ? -19.585 0.797 7.197 1.00 92.62 183 LEU A O 1
ATOM 1535 N N . VAL A 1 184 ? -19.240 -0.815 8.728 1.00 90.06 184 VAL A N 1
ATOM 1536 C CA . VAL A 1 184 ? -20.207 -1.800 8.232 1.00 90.06 184 VAL A CA 1
ATOM 1537 C C . VAL A 1 184 ? -21.071 -2.284 9.398 1.00 90.06 184 VAL A C 1
ATOM 1539 O O . VAL A 1 184 ? -20.595 -2.387 10.530 1.00 90.06 184 VAL A O 1
ATOM 1542 N N . GLY A 1 185 ? -22.343 -2.566 9.113 1.00 86.12 185 GLY A N 1
ATOM 1543 C CA . GLY A 1 185 ? -23.326 -3.081 10.069 1.00 86.12 185 GLY A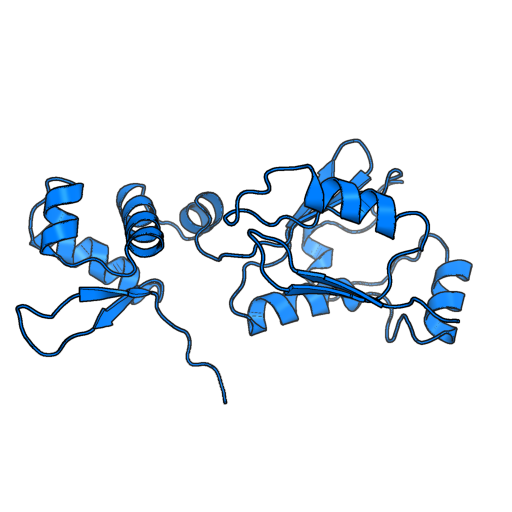 CA 1
ATOM 1544 C C . GLY A 1 185 ? -24.469 -2.099 10.333 1.00 86.12 185 GLY A C 1
ATOM 1545 O O . GLY A 1 185 ? -24.278 -0.884 10.354 1.00 86.12 185 GLY A O 1
ATOM 1546 N N . GLU A 1 186 ? -25.669 -2.636 10.544 1.00 76.56 186 GLU A N 1
ATOM 1547 C CA . GLU A 1 186 ? -26.900 -1.848 10.738 1.00 76.56 186 GLU A CA 1
ATOM 1548 C C . GLU A 1 186 ? -27.276 -1.709 12.224 1.00 76.56 186 GLU A C 1
ATOM 1550 O O . GLU A 1 186 ? -27.858 -0.713 12.654 1.00 76.56 186 GLU A O 1
ATOM 1555 N N . GLY A 1 187 ? -26.906 -2.696 13.048 1.00 77.94 187 GLY A N 1
ATOM 1556 C CA . GLY A 1 187 ? -27.239 -2.744 14.472 1.00 77.94 187 GLY A CA 1
ATOM 1557 C C . GLY A 1 187 ? -26.072 -2.380 15.390 1.00 77.94 187 GLY A C 1
ATOM 1558 O O . GLY A 1 187 ? -24.916 -2.672 15.101 1.00 77.94 187 GLY A O 1
ATOM 1559 N N . LYS A 1 188 ? -26.357 -1.845 16.589 1.00 74.12 188 LYS A N 1
ATOM 1560 C CA . LYS A 1 188 ? -25.323 -1.501 17.599 1.00 74.12 188 LYS A CA 1
ATOM 1561 C C . LYS A 1 188 ? -24.348 -2.642 17.929 1.00 74.12 188 LYS A C 1
ATOM 1563 O O . LYS A 1 188 ? -23.212 -2.363 18.299 1.00 74.12 188 LYS A O 1
ATOM 1568 N N . ARG A 1 189 ? -24.803 -3.898 17.859 1.00 77.19 189 ARG A N 1
ATOM 1569 C CA . ARG A 1 189 ? -23.990 -5.100 18.125 1.00 77.19 189 ARG A CA 1
ATOM 1570 C C . ARG A 1 189 ? -23.224 -5.601 16.899 1.00 77.19 189 ARG A C 1
ATOM 1572 O O . ARG A 1 189 ? -22.314 -6.400 17.066 1.00 77.19 189 ARG A O 1
ATOM 1579 N N . ASP A 1 190 ? -23.591 -5.125 15.717 1.00 84.69 190 ASP A N 1
ATOM 1580 C CA . ASP A 1 190 ? -23.012 -5.525 14.437 1.00 84.69 190 ASP A CA 1
ATOM 1581 C C . ASP A 1 190 ? -22.116 -4.431 13.833 1.00 84.69 190 ASP A C 1
ATOM 1583 O O . ASP A 1 190 ? -21.440 -4.668 12.847 1.00 84.69 190 ASP A O 1
ATOM 1587 N N . LEU A 1 191 ? -22.048 -3.234 14.428 1.00 90.50 191 LEU A N 1
ATOM 1588 C CA . LEU A 1 191 ? -21.165 -2.165 13.954 1.00 90.50 191 LEU A CA 1
ATOM 1589 C C . LEU A 1 191 ? -19.686 -2.550 14.097 1.00 90.50 191 LEU A C 1
ATOM 1591 O O . LEU A 1 191 ? -19.142 -2.627 15.205 1.00 90.50 191 LEU A O 1
ATOM 1595 N N . HIS A 1 192 ? -19.021 -2.716 12.960 1.00 92.75 192 HIS A N 1
ATOM 1596 C CA . HIS A 1 192 ? -17.604 -3.035 12.868 1.00 92.75 192 HIS A CA 1
ATOM 1597 C C . HIS A 1 192 ? -16.944 -2.309 11.693 1.00 92.75 192 HIS A C 1
ATOM 1599 O O . HIS A 1 192 ? -17.597 -1.826 10.775 1.00 92.75 192 HIS A O 1
ATOM 1605 N N . TYR A 1 193 ? -15.624 -2.207 11.741 1.00 92.94 193 TYR A N 1
ATOM 1606 C CA . TYR A 1 193 ? -14.808 -1.562 10.726 1.00 92.94 193 TYR A CA 1
ATOM 1607 C C . TYR A 1 193 ? -14.040 -2.637 9.959 1.00 92.94 193 TYR A C 1
ATOM 1609 O O . TYR A 1 193 ? -13.420 -3.511 10.568 1.00 92.94 193 TYR A O 1
ATOM 1617 N N . VAL A 1 194 ? -14.079 -2.565 8.633 1.00 89.44 194 VAL A N 1
ATOM 1618 C CA . VAL A 1 194 ? -13.332 -3.434 7.705 1.00 89.44 194 VAL A CA 1
ATOM 1619 C C . VAL A 1 194 ? -12.516 -2.574 6.752 1.00 89.44 194 VAL A C 1
ATOM 1621 O O . VAL A 1 194 ? -12.712 -1.360 6.720 1.00 89.44 194 VAL A O 1
ATOM 1624 N N . PHE A 1 195 ? -11.621 -3.167 5.963 1.00 85.06 195 PHE A N 1
ATOM 1625 C CA . PHE A 1 195 ? -10.906 -2.402 4.944 1.00 85.06 195 PHE A CA 1
ATOM 1626 C C . PHE A 1 195 ? -11.843 -1.754 3.933 1.00 85.06 195 PHE A C 1
ATOM 1628 O O . PHE A 1 195 ? -12.864 -2.320 3.528 1.00 85.06 195 PHE A O 1
ATOM 1635 N N . TYR A 1 196 ? -11.485 -0.536 3.542 1.00 79.69 196 TYR A N 1
ATOM 1636 C CA . TYR A 1 196 ? -12.146 0.146 2.451 1.00 79.69 196 TYR A CA 1
ATOM 1637 C C . TYR A 1 196 ? -11.804 -0.582 1.148 1.00 79.69 196 TYR A C 1
ATOM 1639 O O . TYR A 1 196 ? -10.706 -0.475 0.615 1.00 79.69 196 TYR A O 1
ATOM 1647 N N . GLU A 1 197 ? -12.749 -1.366 0.645 1.00 68.00 197 GLU A N 1
ATOM 1648 C CA . GLU A 1 197 ? -12.685 -1.853 -0.727 1.00 68.00 197 GLU A CA 1
ATOM 1649 C C . GLU A 1 197 ? -13.055 -0.676 -1.627 1.00 68.00 197 GLU A C 1
ATOM 1651 O O . GLU A 1 197 ? -14.230 -0.302 -1.710 1.00 68.00 197 GLU A O 1
ATOM 1656 N N . SER A 1 198 ? -12.064 -0.077 -2.291 1.00 43.47 198 SER A N 1
ATOM 1657 C CA . SER A 1 198 ? -12.332 0.755 -3.458 1.00 43.47 198 SER A CA 1
ATOM 1658 C C . SER A 1 198 ? -13.158 -0.099 -4.415 1.00 43.47 198 SER A C 1
ATOM 1660 O O . SER A 1 198 ? -12.767 -1.222 -4.747 1.00 43.47 198 SER A O 1
ATOM 1662 N N . LYS A 1 199 ? -14.364 0.372 -4.768 1.00 32.97 199 LYS A N 1
ATOM 1663 C CA . LYS A 1 199 ? -15.249 -0.338 -5.697 1.00 32.97 199 LYS A CA 1
ATOM 1664 C C . LYS A 1 199 ? -14.397 -0.819 -6.870 1.00 32.97 199 LYS A C 1
ATOM 1666 O O . LYS A 1 199 ? -13.815 0.006 -7.570 1.00 32.97 199 LYS A O 1
ATOM 1671 N N . LYS A 1 200 ? -14.329 -2.140 -7.072 1.00 29.91 200 LYS A N 1
ATOM 1672 C CA . LYS A 1 200 ? -13.945 -2.700 -8.366 1.00 29.91 200 LYS A CA 1
ATOM 1673 C C . LYS A 1 200 ? -14.849 -2.008 -9.380 1.00 29.91 200 LYS A C 1
ATOM 1675 O O . LYS A 1 200 ? -16.057 -2.248 -9.355 1.00 29.91 200 LYS A O 1
ATOM 1680 N N . SER A 1 201 ? -14.299 -1.112 -10.195 1.00 26.33 201 SER A N 1
ATOM 1681 C CA . SER A 1 201 ? -14.956 -0.762 -11.447 1.00 26.33 201 SER A CA 1
ATOM 1682 C C . SER A 1 201 ? -15.165 -2.083 -12.177 1.00 26.33 201 SER A C 1
ATOM 1684 O O . SER A 1 201 ? -14.203 -2.821 -12.410 1.00 26.33 201 SER A O 1
ATOM 1686 N N . GLN A 1 202 ? -16.439 -2.429 -12.351 1.00 26.02 202 GLN A N 1
ATOM 1687 C CA . GLN A 1 202 ? -16.878 -3.480 -13.260 1.00 26.02 202 GLN A CA 1
ATOM 1688 C C . GLN A 1 202 ? -16.401 -3.173 -14.675 1.00 26.02 202 GLN A C 1
ATOM 1690 O O . GLN A 1 202 ? -16.307 -1.968 -15.007 1.00 26.02 202 GLN A O 1
#

pLDDT: mean 70.2, std 18.98, range [26.02, 95.25]

Organism: NCBI:txid412755

Foldseek 3Di:
DDPQWDWDQAPQQGIDIDGGDDPVVVVVVVCVVRVDPPDSQFDWPWDWDQADPDDPDDQVCLQDDDDADDPDVVVVVVCVVVVVDVDGSCVSNVQQVVCVLVVFDRWGWDQDPNTITITGGPDCLDLVNCVVVVDDPLLSVVLVVCVVPQKADLVNSCVVVVDDSVVSVVSVVVCVVVQQWDWDDDDPVGTIIGGRDPPPPD

Nearest PDB structures (foldseek):
  2zme-assembly1_A  TM=5.125E-01  e=6.131E-04  Homo sapiens
  3e6m-assembly4_H  TM=8.157E-01  e=3.911E-02  Ruegeria pomeroyi
  4rgu-assembly1_A-2  TM=6.536E-01  e=1.364E-02  Acinetobacter baylyi ADP1
  1sfx-assembly1_A  TM=7.170E-01  e=4.943E-02  Archaeoglobus fulgidus DSM 4304
  5eri-assembly1_A-2  TM=5.353E-01  e=3.911E-02  Clostridioides difficile

Sequence (202 aa):
KNEKNIKLRLRTLGEVELKYISTSDAKSFLKILSEEKLSDREFVIKILHNQLIKPKINFEELKKPHKSYLRNPIIANVFYLAGYIEQFGSGTIRMVEWMKEKGLPEPEYREEMGGFSVYFYKDIYTEEYLKKLGLNERHIKAVMYVKEKGKISNKEYRELFNISRQTATRDLSKLVQKEILKLVGEGKRDLHYVFYESKKSQ

Mean predicted aligned error: 15.37 Å

Radius of gyration: 21.64 Å; Cα contacts (8 Å, |Δi|>4): 215; chains: 1; bounding box: 54×38×60 Å